Protein AF-A0A0P6XG62-F1 (afdb_monomer_lite)

Organism: NCBI:txid360411

Structure (mmCIF, N/CA/C/O backbone):
data_AF-A0A0P6XG62-F1
#
_entry.id   AF-A0A0P6XG62-F1
#
loop_
_atom_site.group_PDB
_atom_site.id
_atom_site.type_symbol
_atom_site.label_atom_id
_atom_site.label_alt_id
_atom_site.label_comp_id
_atom_site.label_asym_id
_atom_site.label_entity_id
_atom_site.label_seq_id
_atom_site.pdbx_PDB_ins_code
_atom_site.Cartn_x
_atom_site.Cartn_y
_atom_site.Cartn_z
_atom_site.occupancy
_atom_site.B_iso_or_equiv
_atom_site.auth_seq_id
_atom_site.auth_comp_id
_atom_site.auth_asym_id
_atom_site.auth_atom_id
_atom_site.pdbx_PDB_model_num
ATOM 1 N N . MET A 1 1 ? -0.537 -5.823 -19.792 1.00 82.00 1 MET A N 1
ATOM 2 C CA . MET A 1 1 ? -1.505 -5.421 -18.746 1.00 82.00 1 MET A CA 1
ATOM 3 C C . MET A 1 1 ? -1.452 -3.908 -18.583 1.00 82.00 1 MET A C 1
ATOM 5 O O . MET A 1 1 ? -0.362 -3.355 -18.665 1.00 82.00 1 MET A O 1
ATOM 9 N N . ASN A 1 2 ? -2.595 -3.248 -18.393 1.00 87.94 2 ASN A N 1
ATOM 10 C CA . ASN A 1 2 ? -2.684 -1.806 -18.166 1.00 87.94 2 ASN A CA 1
ATOM 11 C C . ASN A 1 2 ? -3.183 -1.533 -16.732 1.00 87.94 2 ASN A C 1
ATOM 13 O O . ASN A 1 2 ? -4.353 -1.784 -16.455 1.00 87.94 2 ASN A O 1
ATOM 17 N N . PRO A 1 3 ? -2.336 -1.008 -15.830 1.00 87.56 3 PRO A N 1
ATOM 18 C CA . PRO A 1 3 ? -2.725 -0.640 -14.470 1.00 87.56 3 PRO A CA 1
ATOM 19 C C . PRO A 1 3 ? -3.963 0.263 -14.365 1.00 87.56 3 PRO A C 1
ATOM 21 O O . PRO A 1 3 ? -4.704 0.137 -13.395 1.00 87.56 3 PRO A O 1
ATOM 24 N N . ASN A 1 4 ? -4.224 1.128 -15.354 1.00 86.12 4 ASN A N 1
ATOM 25 C CA . ASN A 1 4 ? -5.388 2.024 -15.333 1.00 86.12 4 ASN A CA 1
ATOM 26 C C . ASN A 1 4 ? -6.728 1.281 -15.507 1.00 86.12 4 ASN A C 1
ATOM 28 O O . ASN A 1 4 ? -7.775 1.846 -15.214 1.00 86.12 4 ASN A O 1
ATOM 32 N N . GLU A 1 5 ? -6.720 0.043 -16.014 1.00 87.06 5 GLU A N 1
ATOM 33 C CA . GLU A 1 5 ? -7.935 -0.774 -16.191 1.00 87.06 5 GLU A CA 1
ATOM 34 C C . GLU A 1 5 ? -8.343 -1.510 -14.906 1.00 87.06 5 GLU A C 1
ATOM 36 O O . GLU A 1 5 ? -9.413 -2.115 -14.842 1.00 87.06 5 GLU A O 1
ATOM 41 N N . LEU A 1 6 ? -7.494 -1.479 -13.877 1.00 86.38 6 LEU A N 1
ATOM 42 C CA . LEU A 1 6 ? -7.748 -2.133 -12.600 1.00 86.38 6 LEU A CA 1
ATOM 43 C C . LEU A 1 6 ? -8.549 -1.214 -11.662 1.00 86.38 6 LEU A C 1
ATOM 45 O O . LEU A 1 6 ? -8.433 0.011 -11.738 1.00 86.38 6 LEU A O 1
ATOM 49 N N . PRO A 1 7 ? -9.355 -1.779 -10.742 1.00 85.75 7 PRO A N 1
ATOM 50 C CA . PRO A 1 7 ? -10.157 -0.978 -9.826 1.00 85.75 7 PRO A CA 1
ATOM 51 C C . PRO A 1 7 ? -9.267 -0.141 -8.906 1.00 85.75 7 PRO A C 1
ATOM 53 O O . PRO A 1 7 ? -8.305 -0.654 -8.338 1.00 85.75 7 PRO A O 1
ATOM 56 N N . LYS A 1 8 ? -9.623 1.130 -8.702 1.00 85.88 8 LYS A N 1
ATOM 57 C CA . LYS A 1 8 ? -8.999 1.974 -7.6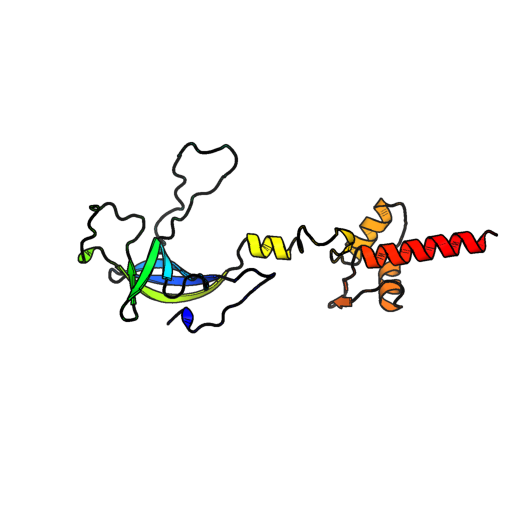76 1.00 85.88 8 LYS A CA 1
ATOM 58 C C . LYS A 1 8 ? -9.517 1.521 -6.307 1.00 85.88 8 LYS A C 1
ATOM 60 O O . LYS A 1 8 ? -10.723 1.545 -6.070 1.00 85.88 8 LYS A O 1
ATOM 65 N N . LEU A 1 9 ? -8.620 1.064 -5.434 1.00 84.00 9 LEU A N 1
ATOM 66 C CA . LEU A 1 9 ? -8.963 0.664 -4.069 1.00 84.00 9 LEU A CA 1
ATOM 67 C C . LEU A 1 9 ? -8.537 1.733 -3.071 1.00 84.00 9 LEU A C 1
ATOM 69 O O . LEU A 1 9 ? -7.475 2.339 -3.209 1.00 84.00 9 LEU A O 1
ATOM 73 N N . GLU A 1 10 ? -9.341 1.909 -2.030 1.00 82.25 10 G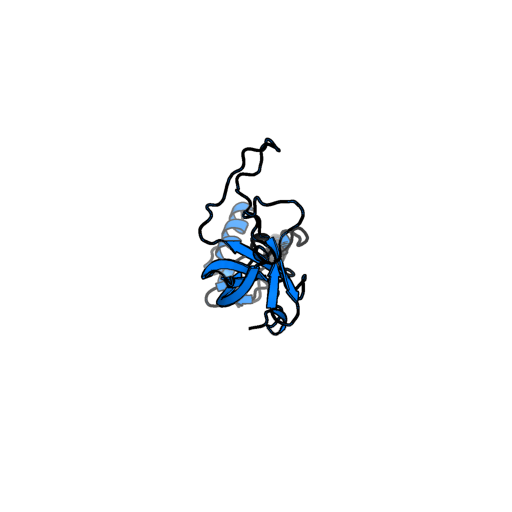LU A N 1
ATOM 74 C CA . GLU A 1 10 ? -9.066 2.837 -0.940 1.00 82.25 10 GLU A CA 1
ATOM 75 C C . GLU A 1 10 ? -9.185 2.134 0.409 1.00 82.25 10 GLU A C 1
ATOM 77 O O . GLU A 1 10 ? -10.053 1.284 0.618 1.00 82.25 10 GLU A O 1
ATOM 82 N N . LEU A 1 11 ? -8.321 2.519 1.346 1.00 74.56 11 LEU A N 1
ATOM 83 C CA . LEU A 1 11 ? -8.377 2.093 2.738 1.00 74.56 11 LEU A CA 1
ATOM 84 C C . LEU A 1 11 ? -8.192 3.314 3.640 1.00 74.56 11 LEU A C 1
ATOM 86 O O . LEU A 1 11 ? -7.206 4.036 3.514 1.00 74.56 11 LEU A O 1
ATOM 90 N N . ALA A 1 12 ? -9.144 3.554 4.548 1.00 73.00 12 ALA A N 1
ATOM 91 C CA . ALA A 1 12 ? -9.120 4.693 5.478 1.00 73.00 12 ALA A CA 1
ATOM 92 C C . ALA A 1 12 ? -8.892 6.063 4.786 1.00 73.00 12 ALA A C 1
ATOM 94 O O . ALA A 1 12 ? -8.165 6.924 5.289 1.00 73.00 12 ALA A O 1
ATOM 95 N N . GLY A 1 13 ? -9.493 6.257 3.604 1.00 74.12 13 GLY A N 1
ATOM 96 C CA . GLY A 1 13 ? -9.356 7.479 2.801 1.00 74.12 13 GLY A CA 1
ATOM 97 C C . GLY A 1 13 ? -7.971 7.672 2.172 1.00 74.12 13 GLY A C 1
ATOM 98 O O . GLY A 1 13 ? -7.607 8.794 1.825 1.00 74.12 13 GLY A O 1
ATOM 99 N N . ALA A 1 14 ? -7.161 6.616 2.085 1.00 74.06 14 ALA A N 1
ATOM 100 C CA . ALA A 1 14 ? -5.915 6.596 1.333 1.00 74.06 14 ALA A CA 1
ATOM 101 C C . ALA A 1 14 ? -6.040 5.628 0.151 1.00 74.06 14 ALA A C 1
ATOM 103 O O . ALA A 1 14 ? -6.460 4.482 0.320 1.00 74.06 14 ALA A O 1
ATOM 104 N N . VAL A 1 15 ? -5.652 6.092 -1.036 1.00 80.38 15 VAL A N 1
ATOM 105 C CA . VAL A 1 15 ? -5.628 5.275 -2.253 1.00 80.38 15 VAL A CA 1
ATOM 106 C C . VAL A 1 15 ? -4.510 4.241 -2.136 1.00 80.38 15 VAL A C 1
ATOM 108 O O . VAL A 1 15 ? -3.357 4.583 -1.859 1.00 80.38 15 VAL A O 1
ATOM 111 N N . LEU A 1 16 ? -4.854 2.968 -2.324 1.00 84.06 16 LEU A N 1
ATOM 112 C CA . LEU A 1 16 ? -3.891 1.875 -2.325 1.00 84.06 16 LEU A CA 1
ATOM 113 C C . LEU A 1 16 ? -3.068 1.906 -3.612 1.00 84.06 16 LEU A C 1
ATOM 115 O O . LEU A 1 16 ? -3.575 2.192 -4.698 1.00 84.06 16 LEU A O 1
ATOM 119 N N . ARG A 1 17 ? -1.783 1.578 -3.486 1.00 89.06 17 ARG A N 1
ATOM 120 C CA . ARG A 1 17 ? -0.862 1.476 -4.621 1.00 89.06 17 ARG A CA 1
ATOM 121 C C . ARG A 1 17 ? -0.732 0.026 -5.042 1.00 89.06 17 ARG A C 1
ATOM 123 O O . ARG A 1 17 ? -0.880 -0.869 -4.213 1.00 89.06 17 ARG A O 1
ATOM 130 N N . ARG A 1 18 ? -0.428 -0.217 -6.313 1.00 91.38 18 ARG A N 1
ATOM 131 C CA . ARG A 1 18 ? -0.234 -1.577 -6.836 1.00 91.38 18 ARG A CA 1
ATOM 132 C C . ARG A 1 18 ? 1.210 -1.797 -7.244 1.00 91.38 18 ARG A C 1
ATOM 134 O O . ARG A 1 18 ? 1.827 -0.878 -7.778 1.00 91.38 18 ARG A O 1
ATOM 141 N N . ARG A 1 19 ? 1.744 -2.986 -6.979 1.00 93.50 19 ARG A N 1
ATOM 142 C CA . ARG A 1 19 ? 3.142 -3.326 -7.250 1.00 93.50 19 ARG A CA 1
ATOM 143 C C . ARG A 1 19 ? 3.252 -4.404 -8.313 1.00 93.50 19 ARG A C 1
ATOM 145 O O . ARG A 1 19 ? 2.457 -5.337 -8.340 1.00 93.50 19 ARG A O 1
ATOM 152 N N . TYR A 1 20 ? 4.271 -4.288 -9.148 1.00 95.50 20 TYR A N 1
ATOM 153 C CA . TYR A 1 20 ? 4.512 -5.184 -10.270 1.00 95.50 20 TYR A CA 1
ATOM 154 C C . TYR A 1 20 ? 5.985 -5.557 -10.350 1.00 95.50 20 TYR A C 1
ATOM 156 O O . TYR A 1 20 ? 6.852 -4.740 -10.025 1.00 95.50 20 TYR A O 1
ATOM 164 N N . ILE A 1 21 ? 6.259 -6.755 -10.860 1.00 95.94 21 ILE A N 1
ATOM 16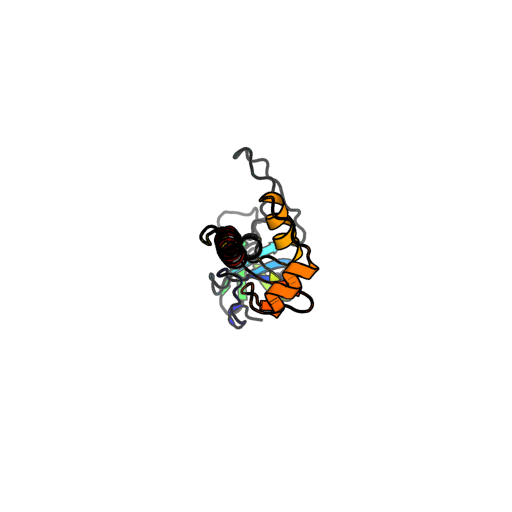5 C CA . ILE A 1 21 ? 7.564 -7.070 -11.439 1.00 95.94 21 ILE A CA 1
ATOM 166 C C . ILE A 1 21 ? 7.545 -6.565 -12.876 1.00 95.94 21 ILE A C 1
ATOM 168 O O . ILE A 1 21 ? 6.635 -6.881 -13.646 1.00 95.94 21 ILE A O 1
ATOM 172 N N . VAL A 1 22 ? 8.558 -5.791 -13.243 1.00 96.50 22 VAL A N 1
ATOM 173 C CA . VAL A 1 22 ? 8.748 -5.296 -14.606 1.00 96.50 22 VAL A CA 1
ATOM 174 C C . VAL A 1 22 ? 10.059 -5.797 -15.186 1.00 96.50 22 VAL A C 1
ATOM 176 O O . VAL A 1 22 ? 11.010 -6.069 -14.455 1.00 96.50 22 VAL A O 1
ATOM 179 N N . ARG A 1 23 ? 10.113 -5.892 -16.511 1.00 97.00 23 ARG A N 1
ATOM 180 C CA . ARG A 1 23 ? 11.327 -6.173 -17.275 1.00 97.00 23 ARG A CA 1
ATOM 181 C C . ARG A 1 23 ? 11.481 -5.123 -18.363 1.00 97.00 23 ARG A C 1
ATOM 183 O O . ARG A 1 23 ? 10.510 -4.805 -19.048 1.00 97.00 23 ARG A O 1
ATOM 190 N N . ASP A 1 24 ? 12.679 -4.575 -18.515 1.00 96.06 24 ASP A N 1
ATOM 191 C CA . ASP A 1 24 ? 12.973 -3.658 -19.611 1.00 96.06 24 ASP A CA 1
ATOM 192 C C . ASP A 1 24 ? 13.318 -4.391 -20.922 1.00 96.06 24 ASP A C 1
ATOM 194 O O . ASP A 1 24 ? 13.520 -5.606 -20.963 1.00 96.06 24 ASP A O 1
ATOM 198 N N . ASN A 1 25 ? 13.408 -3.647 -22.024 1.00 94.75 25 ASN A N 1
ATOM 199 C CA . ASN A 1 25 ? 13.771 -4.179 -23.341 1.00 94.75 25 ASN A CA 1
ATOM 200 C C . ASN A 1 25 ? 15.210 -4.715 -23.448 1.00 94.75 25 ASN A C 1
ATOM 202 O O . ASN A 1 25 ? 15.543 -5.312 -24.469 1.00 94.75 25 ASN A O 1
ATOM 206 N N . LYS A 1 26 ? 16.056 -4.513 -22.433 1.00 93.69 26 LYS A N 1
ATOM 207 C CA . LYS A 1 26 ? 17.400 -5.100 -22.338 1.00 93.69 26 LYS A CA 1
ATOM 208 C C . LYS A 1 26 ? 17.436 -6.318 -21.404 1.00 93.69 26 LYS A C 1
ATOM 210 O O . LYS A 1 26 ? 18.501 -6.887 -21.190 1.00 93.69 26 LYS A O 1
ATOM 215 N N . GLY A 1 27 ? 16.284 -6.748 -20.885 1.00 94.62 27 GLY A N 1
ATOM 216 C CA . GLY A 1 27 ? 16.149 -7.923 -20.028 1.00 94.62 27 GLY A CA 1
ATOM 217 C C . GLY A 1 27 ? 16.421 -7.664 -18.546 1.00 94.62 27 GLY A C 1
ATOM 218 O O . GLY A 1 27 ? 16.409 -8.617 -17.768 1.00 94.62 27 GLY A O 1
ATOM 219 N N . ARG A 1 28 ? 16.636 -6.410 -18.127 1.00 94.19 28 ARG A N 1
ATOM 220 C CA . ARG A 1 28 ? 16.823 -6.063 -16.712 1.00 94.19 28 ARG A CA 1
ATOM 221 C C . ARG A 1 28 ? 15.477 -6.059 -16.000 1.00 94.19 28 ARG A C 1
ATOM 223 O O . ARG A 1 28 ? 14.499 -5.521 -16.519 1.00 94.19 28 ARG A O 1
ATOM 230 N N . TYR A 1 29 ? 15.437 -6.636 -14.804 1.00 95.69 29 TYR A N 1
ATOM 231 C CA . TYR A 1 29 ? 14.232 -6.673 -13.983 1.00 95.69 29 TYR A CA 1
ATOM 232 C C . TYR A 1 29 ? 14.199 -5.537 -12.958 1.00 95.69 29 TYR A C 1
ATOM 234 O O . TYR A 1 29 ? 15.231 -5.089 -12.455 1.00 95.69 29 TYR A O 1
ATOM 242 N N . GLY A 1 30 ? 12.990 -5.106 -12.619 1.00 93.94 30 GLY A N 1
ATOM 243 C CA . GLY A 1 30 ? 12.731 -4.073 -11.628 1.00 93.94 30 GLY A CA 1
ATOM 244 C C . GLY A 1 30 ? 11.408 -4.280 -10.906 1.00 93.94 30 GLY A C 1
ATOM 245 O O . GLY A 1 30 ? 10.605 -5.145 -11.266 1.00 93.94 30 GLY A O 1
ATOM 246 N N . ILE A 1 31 ? 11.179 -3.450 -9.896 1.00 93.62 31 ILE A N 1
ATOM 247 C CA . ILE A 1 31 ? 9.886 -3.317 -9.234 1.00 93.62 31 ILE A CA 1
ATOM 248 C C . ILE A 1 31 ? 9.280 -1.994 -9.661 1.00 93.62 31 ILE A C 1
ATOM 250 O O . ILE A 1 31 ? 9.928 -0.952 -9.579 1.00 93.62 31 ILE A O 1
ATOM 254 N N . ALA A 1 32 ? 8.028 -2.044 -10.104 1.00 94.19 32 ALA A N 1
ATOM 255 C CA . ALA A 1 32 ? 7.247 -0.861 -10.418 1.00 94.19 32 ALA A CA 1
ATOM 256 C C . ALA A 1 32 ? 6.072 -0.720 -9.453 1.00 94.19 32 ALA A C 1
ATOM 258 O O . ALA A 1 32 ? 5.429 -1.699 -9.075 1.00 94.19 32 ALA A O 1
ATOM 259 N N . THR A 1 33 ? 5.768 0.518 -9.102 1.00 93.19 33 THR A N 1
ATOM 260 C CA . THR A 1 33 ? 4.609 0.918 -8.320 1.00 93.19 33 THR A CA 1
ATOM 261 C C . THR A 1 33 ? 3.715 1.790 -9.192 1.00 93.19 33 THR A C 1
ATOM 263 O O . THR A 1 33 ? 4.171 2.743 -9.824 1.00 93.19 33 THR A O 1
ATOM 266 N N . TYR A 1 34 ? 2.428 1.471 -9.216 1.00 92.50 34 TYR A N 1
ATOM 267 C CA . TYR A 1 34 ? 1.398 2.307 -9.815 1.00 92.50 34 TYR A CA 1
ATOM 268 C C . TYR A 1 34 ? 0.659 3.083 -8.728 1.00 92.50 34 TYR A C 1
ATOM 270 O O . TYR A 1 34 ? 0.169 2.496 -7.755 1.00 92.50 34 TYR A O 1
ATOM 278 N N . ASP A 1 35 ? 0.574 4.397 -8.919 1.00 86.75 35 ASP A N 1
ATOM 279 C CA . ASP A 1 35 ? -0.230 5.302 -8.107 1.00 86.75 35 ASP A CA 1
ATOM 280 C C . ASP A 1 35 ? -1.463 5.729 -8.926 1.00 86.75 35 ASP A C 1
ATOM 282 O O . ASP A 1 35 ? -1.300 6.424 -9.930 1.00 86.75 35 ASP A O 1
ATOM 286 N N . PRO A 1 36 ? -2.694 5.360 -8.522 1.00 85.69 36 PRO A N 1
ATOM 287 C CA . PRO A 1 36 ? -3.903 5.696 -9.279 1.00 85.69 36 PRO A CA 1
ATOM 288 C C . PRO A 1 36 ? -4.208 7.198 -9.413 1.00 85.69 36 PRO A C 1
ATOM 290 O O . PRO A 1 36 ? -5.134 7.561 -10.145 1.00 85.69 36 PRO A O 1
ATOM 293 N N . SER A 1 37 ? -3.473 8.066 -8.703 1.00 83.19 37 SER A N 1
ATOM 294 C CA . SER A 1 37 ? -3.515 9.527 -8.874 1.00 83.19 37 SER A CA 1
ATOM 295 C C . SER A 1 37 ? -2.623 10.040 -10.015 1.00 83.19 37 SER A C 1
ATOM 297 O O . SER A 1 37 ? -2.738 11.200 -10.417 1.00 83.19 37 SER A O 1
ATOM 299 N N . LYS A 1 38 ? -1.727 9.195 -10.540 1.00 86.38 38 LYS A N 1
ATOM 300 C CA . LYS A 1 38 ? -0.812 9.475 -11.653 1.00 86.38 38 LYS A CA 1
ATOM 301 C C . LYS A 1 38 ? -1.073 8.473 -12.772 1.00 86.38 38 LYS A C 1
ATOM 303 O O . LYS A 1 38 ? -0.319 7.524 -12.978 1.00 86.38 38 LYS A O 1
ATOM 308 N N . GLU A 1 39 ? -2.184 8.686 -13.468 1.00 89.38 39 GLU A N 1
ATOM 309 C CA . GLU A 1 39 ? -2.565 7.857 -14.610 1.00 89.38 39 GLU A CA 1
ATOM 310 C C . GLU A 1 39 ? -1.443 7.817 -15.649 1.00 89.38 39 GLU A C 1
ATOM 312 O O . GLU A 1 39 ? -0.719 8.794 -15.840 1.00 89.38 39 GLU A O 1
ATOM 317 N N . ASP A 1 40 ? -1.276 6.654 -16.281 1.00 92.94 40 ASP A N 1
ATOM 318 C CA . ASP A 1 40 ? -0.240 6.425 -17.295 1.00 92.94 40 ASP A CA 1
ATOM 319 C C . ASP A 1 40 ? 1.211 6.604 -16.818 1.00 92.94 40 ASP A C 1
ATOM 321 O O . ASP A 1 40 ? 2.124 6.675 -17.640 1.00 92.94 40 ASP A O 1
ATOM 325 N N . VAL A 1 41 ? 1.467 6.564 -15.507 1.00 93.06 41 VAL A N 1
ATOM 326 C CA . VAL A 1 41 ? 2.829 6.576 -14.956 1.00 93.06 41 VAL A CA 1
ATOM 327 C C . VAL A 1 41 ? 3.092 5.330 -14.113 1.00 93.06 41 VAL A C 1
ATOM 329 O O . VAL A 1 41 ? 2.306 4.969 -13.239 1.00 93.06 41 VAL A O 1
ATOM 332 N N . LEU A 1 42 ? 4.231 4.683 -14.357 1.00 93.69 42 LEU A N 1
ATOM 333 C CA . LEU A 1 42 ? 4.819 3.693 -13.457 1.00 93.69 42 LEU A CA 1
ATOM 334 C C . LEU A 1 42 ? 6.054 4.279 -12.787 1.00 93.69 42 LEU A C 1
ATOM 336 O O . LEU A 1 42 ? 6.944 4.790 -13.453 1.00 93.69 42 LEU A O 1
ATOM 340 N N . PHE A 1 43 ? 6.127 4.166 -11.470 1.00 92.56 43 PHE A N 1
ATOM 341 C CA . PHE A 1 43 ? 7.295 4.543 -10.685 1.00 92.56 43 PHE A CA 1
ATOM 342 C C . PHE A 1 43 ? 8.127 3.288 -10.455 1.00 92.56 43 PHE A C 1
ATOM 344 O O . PHE A 1 43 ? 7.650 2.374 -9.792 1.00 92.56 43 PHE A O 1
ATOM 351 N N . ALA A 1 44 ? 9.315 3.189 -11.051 1.00 92.81 44 ALA A N 1
ATOM 352 C CA . ALA A 1 44 ? 10.077 1.943 -11.056 1.00 92.81 44 ALA A CA 1
ATOM 353 C C . ALA A 1 44 ? 11.546 2.124 -10.668 1.00 92.81 44 ALA A C 1
ATOM 355 O O . ALA A 1 44 ? 12.168 3.135 -11.007 1.00 92.81 44 ALA A O 1
ATOM 356 N N . HIS A 1 45 ? 12.104 1.094 -10.032 1.00 90.31 45 HIS A N 1
ATOM 357 C CA . HIS A 1 45 ? 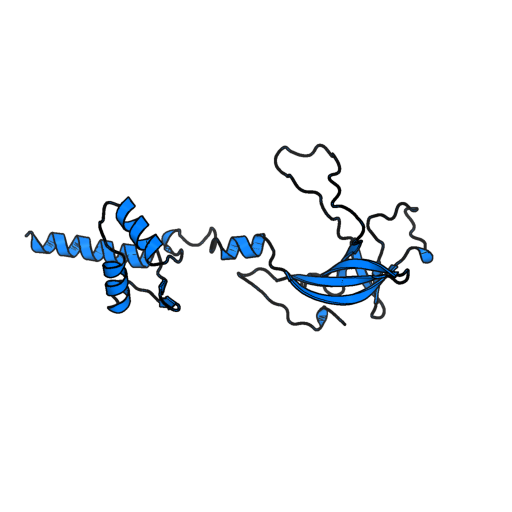13.533 0.944 -9.761 1.00 90.31 45 HIS A CA 1
ATOM 358 C C . HIS A 1 45 ? 14.024 -0.462 -10.153 1.00 90.31 45 HIS A C 1
ATOM 360 O O . HIS A 1 45 ? 13.236 -1.416 -10.141 1.00 90.31 45 HIS A O 1
ATOM 366 N N . PRO A 1 46 ? 15.313 -0.622 -10.494 1.00 91.25 46 PRO A N 1
ATOM 367 C CA . PRO A 1 46 ? 15.898 -1.930 -10.756 1.00 91.25 46 PRO A CA 1
ATOM 368 C C . PRO A 1 46 ? 15.966 -2.815 -9.504 1.00 91.25 46 PRO A C 1
ATOM 370 O O . PRO A 1 46 ? 16.186 -2.321 -8.400 1.00 91.25 46 PRO A O 1
ATOM 373 N N . LEU A 1 47 ? 15.817 -4.131 -9.677 1.00 88.50 47 LEU A N 1
ATOM 374 C CA . LEU A 1 47 ? 15.865 -5.110 -8.579 1.00 88.50 47 LEU A CA 1
ATOM 375 C C . LEU A 1 47 ? 17.277 -5.355 -8.034 1.00 88.50 47 LEU A C 1
ATOM 377 O O . LEU A 1 47 ? 17.436 -5.780 -6.894 1.00 88.50 47 LEU A O 1
ATOM 381 N N . ASP A 1 48 ? 18.289 -5.140 -8.867 1.00 81.75 48 ASP A N 1
ATOM 382 C CA . ASP A 1 48 ? 19.697 -5.427 -8.588 1.00 81.75 48 ASP A CA 1
ATOM 383 C C . ASP A 1 48 ? 20.407 -4.299 -7.830 1.00 81.75 48 ASP A C 1
ATOM 385 O O . ASP A 1 48 ? 21.603 -4.397 -7.551 1.00 81.75 48 ASP A O 1
ATOM 389 N N . VAL A 1 49 ? 19.682 -3.239 -7.465 1.00 69.38 49 VAL A N 1
ATOM 390 C CA . VAL A 1 49 ? 20.251 -2.113 -6.736 1.00 69.38 49 VAL A CA 1
ATOM 391 C C . VAL A 1 49 ? 19.917 -2.217 -5.245 1.00 69.38 49 VAL A C 1
ATOM 393 O O . VAL A 1 49 ? 18.741 -2.248 -4.875 1.00 69.38 49 VAL A O 1
ATOM 396 N N . PRO A 1 50 ? 20.931 -2.195 -4.356 1.00 58.94 50 PRO A N 1
ATOM 397 C CA . PRO A 1 50 ? 20.693 -2.063 -2.927 1.00 58.94 50 PRO A CA 1
ATOM 398 C C . PRO A 1 50 ? 20.048 -0.710 -2.604 1.00 58.94 50 PRO A C 1
ATOM 400 O O . PRO A 1 50 ? 20.317 0.300 -3.246 1.00 58.94 50 PRO A O 1
ATOM 403 N N . ALA A 1 51 ? 19.244 -0.643 -1.549 1.00 53.44 51 ALA A N 1
ATOM 404 C CA . ALA A 1 51 ? 18.747 0.637 -1.061 1.00 53.44 51 ALA A CA 1
ATOM 405 C C . ALA A 1 51 ? 19.938 1.505 -0.581 1.00 53.44 51 ALA A C 1
ATOM 407 O O . ALA A 1 51 ? 20.491 1.269 0.493 1.00 53.44 51 ALA A O 1
ATOM 408 N N . ILE A 1 52 ? 20.367 2.494 -1.375 1.00 44.50 52 ILE A N 1
ATOM 409 C CA . ILE A 1 52 ? 21.568 3.300 -1.092 1.00 44.50 52 ILE A CA 1
ATOM 410 C C . ILE A 1 52 ? 21.251 4.380 -0.048 1.00 44.50 52 ILE A C 1
ATOM 412 O O . ILE A 1 52 ? 20.472 5.294 -0.323 1.00 44.50 52 ILE A O 1
ATOM 416 N N . ILE A 1 53 ? 21.895 4.321 1.124 1.00 41.41 53 ILE A N 1
ATOM 417 C CA . ILE A 1 53 ? 21.997 5.477 2.024 1.00 41.41 53 ILE A CA 1
ATOM 418 C C . ILE A 1 53 ? 23.060 6.372 1.391 1.00 41.41 53 ILE A C 1
ATOM 420 O O . ILE A 1 53 ? 24.249 6.081 1.485 1.00 41.41 53 ILE A O 1
ATOM 424 N N . ARG A 1 54 ? 22.661 7.419 0.662 1.00 37.22 54 ARG A N 1
ATOM 425 C CA . ARG A 1 54 ? 23.619 8.482 0.346 1.00 37.22 54 ARG A CA 1
ATOM 426 C C . ARG A 1 54 ? 23.750 9.330 1.601 1.00 37.22 54 ARG A C 1
ATOM 428 O O . ARG A 1 54 ? 22.771 9.956 1.998 1.00 37.22 54 ARG A O 1
ATOM 435 N N . ASP A 1 55 ? 24.944 9.343 2.186 1.00 35.34 55 ASP A N 1
ATOM 436 C CA . ASP A 1 55 ? 25.358 10.281 3.230 1.00 35.34 55 ASP A CA 1
ATOM 437 C C . ASP A 1 55 ? 25.273 11.720 2.695 1.00 35.34 55 ASP A C 1
ATOM 439 O O . ASP A 1 55 ? 26.257 12.325 2.273 1.00 35.34 55 ASP A O 1
ATOM 443 N N . VAL A 1 56 ? 24.064 12.275 2.653 1.00 37.69 56 VAL A N 1
ATOM 444 C CA . VAL A 1 56 ? 23.834 13.706 2.492 1.00 37.69 56 VAL A CA 1
ATOM 445 C C . VAL A 1 56 ? 23.288 14.184 3.821 1.00 37.69 56 VAL A C 1
ATOM 447 O O . VAL A 1 56 ? 22.196 13.807 4.235 1.00 37.69 56 VAL A O 1
ATOM 450 N N . ILE A 1 57 ? 24.103 14.988 4.495 1.00 39.09 57 ILE A N 1
ATOM 451 C CA . ILE A 1 57 ? 23.821 15.672 5.753 1.00 39.09 57 ILE A CA 1
ATOM 452 C C . ILE A 1 57 ? 22.521 16.473 5.596 1.00 39.09 57 ILE A C 1
ATOM 454 O O . ILE A 1 57 ? 22.546 17.612 5.137 1.00 39.09 57 ILE A O 1
ATOM 458 N N . ILE A 1 58 ? 21.375 15.885 5.944 1.00 40.62 58 ILE A N 1
ATOM 459 C CA . ILE A 1 58 ? 20.108 16.601 6.100 1.00 40.62 58 ILE A CA 1
ATOM 460 C C . ILE A 1 58 ? 19.365 15.993 7.292 1.00 40.62 58 ILE A C 1
ATOM 462 O O . ILE A 1 58 ? 18.742 14.949 7.168 1.00 40.62 58 ILE A O 1
ATOM 466 N N . ALA A 1 59 ? 19.430 16.710 8.417 1.00 37.72 59 ALA A N 1
ATOM 467 C CA . ALA A 1 59 ? 18.563 16.636 9.598 1.00 37.72 59 ALA A CA 1
ATOM 468 C C . ALA A 1 59 ? 18.452 15.281 10.339 1.00 37.72 59 ALA A C 1
ATOM 470 O O . ALA A 1 59 ? 18.071 14.250 9.801 1.00 37.72 59 ALA A O 1
ATOM 471 N N . GLU A 1 60 ? 18.698 15.334 11.647 1.00 36.25 60 GLU A N 1
ATOM 472 C CA . GLU A 1 60 ? 18.857 14.233 12.613 1.00 36.25 60 GLU A CA 1
ATOM 473 C C . GLU A 1 60 ? 17.660 13.271 12.825 1.00 36.25 60 GLU A C 1
ATOM 475 O O . GLU A 1 60 ? 17.589 12.653 13.877 1.00 36.25 60 GLU A O 1
ATOM 480 N N . ASN A 1 61 ? 16.708 13.081 11.901 1.00 36.56 61 ASN A N 1
ATOM 481 C CA . ASN A 1 61 ? 15.528 12.233 12.172 1.00 36.56 61 ASN A CA 1
ATOM 482 C C . ASN A 1 61 ? 14.984 11.394 10.998 1.00 36.56 61 ASN A C 1
ATOM 484 O O . ASN A 1 61 ? 13.806 11.035 11.004 1.00 36.56 61 ASN A O 1
ATOM 488 N N . MET A 1 62 ? 15.795 11.016 10.006 1.00 36.09 62 MET A N 1
ATOM 489 C CA . MET A 1 62 ? 15.358 10.043 8.990 1.00 36.09 62 MET A CA 1
ATOM 490 C C . MET A 1 62 ? 16.414 8.968 8.719 1.00 36.09 62 MET A C 1
ATOM 492 O O . MET A 1 62 ? 17.366 9.179 7.976 1.00 36.09 62 MET A O 1
ATOM 496 N N . TYR A 1 63 ? 16.212 7.782 9.297 1.00 30.62 63 TYR A N 1
ATOM 497 C CA . TYR A 1 63 ? 16.924 6.565 8.913 1.00 30.62 63 TYR A CA 1
ATOM 498 C C . TYR A 1 63 ? 16.143 5.866 7.790 1.00 30.62 63 TYR A C 1
ATOM 500 O O . TYR A 1 63 ? 15.122 5.233 8.048 1.00 30.62 63 TYR A O 1
ATOM 508 N N . GLY A 1 64 ? 16.606 5.985 6.543 1.00 36.81 64 GLY A N 1
ATOM 509 C CA . GLY A 1 64 ? 16.066 5.220 5.416 1.00 36.81 64 GLY A CA 1
ATOM 510 C C . GLY A 1 64 ? 16.605 5.669 4.057 1.00 36.81 64 GLY A C 1
ATOM 511 O O . GLY A 1 64 ? 16.465 6.827 3.677 1.00 36.81 64 GLY A O 1
ATOM 512 N N . SER A 1 65 ? 17.199 4.742 3.307 1.00 39.44 65 SER A N 1
ATOM 513 C CA . SER A 1 65 ? 17.566 4.923 1.899 1.00 39.44 65 SER A CA 1
ATOM 514 C C . SER A 1 65 ? 16.321 5.109 1.025 1.00 39.44 65 SER A C 1
ATOM 516 O O . SER A 1 65 ? 15.459 4.229 0.990 1.00 39.44 65 SER A O 1
ATOM 518 N N . LEU A 1 66 ? 16.235 6.198 0.258 1.00 49.31 66 LEU A N 1
ATOM 519 C CA . LEU A 1 66 ? 15.234 6.336 -0.804 1.00 49.31 66 LEU A CA 1
ATOM 520 C C . LEU A 1 66 ? 15.621 5.422 -1.977 1.00 49.31 66 LEU A C 1
ATOM 522 O O . LEU A 1 66 ? 16.550 5.725 -2.722 1.00 49.31 66 LEU A O 1
ATOM 526 N N . LEU A 1 67 ? 14.890 4.319 -2.171 1.00 54.50 67 LEU A N 1
ATOM 527 C CA . LEU A 1 67 ? 14.754 3.721 -3.501 1.00 54.50 67 LEU A CA 1
ATOM 528 C C . LEU A 1 67 ? 14.124 4.806 -4.380 1.00 54.50 67 LEU A C 1
ATOM 530 O O . LEU A 1 67 ? 12.943 5.122 -4.231 1.00 54.50 67 LEU A O 1
ATOM 534 N N . THR A 1 68 ? 14.928 5.469 -5.209 1.00 66.25 68 THR A N 1
ATOM 535 C CA . THR A 1 68 ? 14.429 6.540 -6.070 1.00 66.25 68 THR A CA 1
ATOM 536 C C . THR A 1 68 ? 13.710 5.913 -7.247 1.00 66.25 68 THR A C 1
ATOM 538 O O . THR A 1 68 ? 14.313 5.650 -8.287 1.00 66.25 68 THR A O 1
ATOM 541 N N . ASP A 1 69 ? 12.420 5.650 -7.061 1.00 81.88 69 ASP A N 1
ATOM 542 C CA . ASP A 1 69 ? 11.547 5.267 -8.157 1.00 81.88 69 ASP A CA 1
ATOM 543 C C . ASP A 1 69 ? 11.599 6.348 -9.244 1.00 81.88 69 ASP A C 1
ATOM 545 O O . ASP A 1 69 ? 11.264 7.515 -9.020 1.00 81.88 69 ASP A O 1
ATOM 549 N N . THR A 1 70 ? 12.006 5.953 -10.442 1.00 88.25 70 THR A N 1
ATOM 550 C CA . THR A 1 70 ? 11.976 6.812 -11.627 1.00 88.25 70 THR A CA 1
ATOM 551 C C . THR A 1 70 ? 10.628 6.719 -12.331 1.00 88.25 70 THR A C 1
ATOM 553 O O . THR A 1 70 ? 10.068 5.624 -12.417 1.00 88.25 70 THR A O 1
ATOM 556 N N . PRO A 1 71 ? 10.088 7.832 -12.860 1.00 91.62 71 PRO A N 1
ATOM 557 C CA . PRO A 1 71 ? 8.842 7.803 -13.607 1.00 91.62 71 PRO A CA 1
ATOM 558 C C . PRO A 1 71 ? 9.053 7.230 -15.015 1.00 91.62 71 PRO A C 1
ATOM 560 O O . PRO A 1 71 ? 9.889 7.696 -15.788 1.00 91.62 71 PRO A O 1
ATOM 563 N N . PHE A 1 72 ? 8.222 6.260 -15.370 1.00 95.19 72 PHE A N 1
ATOM 564 C CA . PHE A 1 72 ? 8.059 5.719 -16.708 1.00 95.19 72 PHE A CA 1
ATOM 565 C C . PHE A 1 72 ? 6.669 6.092 -17.206 1.00 95.19 72 PHE A C 1
ATOM 567 O O . PHE A 1 72 ? 5.664 5.636 -16.665 1.00 95.19 72 PHE A O 1
ATOM 574 N N . ASN A 1 73 ? 6.609 6.923 -18.241 1.00 94.81 73 ASN A N 1
ATOM 575 C CA . ASN A 1 73 ? 5.357 7.430 -18.790 1.00 94.81 73 ASN A CA 1
ATOM 576 C C . ASN A 1 73 ? 4.866 6.512 -19.902 1.00 94.81 73 ASN A C 1
ATOM 578 O O . ASN A 1 73 ? 5.654 6.042 -20.729 1.00 94.81 73 ASN A O 1
ATOM 582 N N . ARG A 1 74 ? 3.563 6.270 -19.958 1.00 94.38 74 ARG A N 1
ATOM 583 C CA . ARG A 1 74 ? 2.976 5.473 -21.022 1.00 94.38 74 ARG A CA 1
ATOM 584 C C . ARG A 1 74 ? 2.903 6.285 -22.309 1.00 94.38 74 ARG A C 1
ATOM 586 O O . ARG A 1 74 ? 2.345 7.375 -22.347 1.00 94.38 74 ARG A O 1
ATOM 593 N N . LYS A 1 75 ? 3.451 5.729 -23.382 1.00 91.19 75 LYS A N 1
ATOM 594 C CA . LYS A 1 75 ? 3.396 6.274 -24.735 1.00 91.19 75 LYS A CA 1
ATOM 595 C C . LYS A 1 75 ? 3.221 5.117 -25.708 1.00 91.19 75 LYS A C 1
ATOM 597 O O . LYS A 1 75 ? 3.930 4.117 -25.605 1.00 91.19 75 LYS A O 1
ATOM 602 N N . ASP A 1 76 ? 2.243 5.226 -26.603 1.00 90.88 76 ASP A N 1
ATOM 603 C CA . ASP A 1 76 ? 1.931 4.195 -27.604 1.00 90.88 76 ASP A CA 1
ATOM 604 C C . ASP A 1 76 ? 1.706 2.804 -26.971 1.00 90.88 76 ASP A C 1
ATOM 606 O O . ASP A 1 76 ? 2.178 1.772 -27.445 1.00 90.88 76 ASP A O 1
ATOM 610 N N . GLY A 1 77 ? 1.029 2.787 -25.818 1.00 88.12 77 GLY A N 1
ATOM 611 C CA . GLY A 1 77 ? 0.712 1.569 -25.070 1.00 88.12 77 GLY A CA 1
ATOM 612 C C . GLY A 1 77 ? 1.852 0.993 -24.221 1.00 88.12 77 GLY A C 1
ATOM 613 O O . GLY A 1 77 ? 1.590 0.066 -23.455 1.00 88.12 77 GLY A O 1
ATOM 614 N N . ARG A 1 78 ? 3.073 1.544 -24.282 1.00 92.00 78 ARG A N 1
ATOM 615 C CA . ARG A 1 78 ? 4.250 1.067 -23.530 1.00 92.00 78 ARG A CA 1
ATOM 616 C C . ARG A 1 78 ? 4.757 2.106 -22.539 1.00 92.00 78 ARG A C 1
ATOM 618 O O . ARG A 1 78 ? 4.720 3.297 -22.815 1.00 92.00 78 ARG A O 1
ATOM 625 N N . TYR A 1 79 ? 5.286 1.658 -21.408 1.00 95.19 79 TYR A N 1
ATOM 626 C CA . TYR A 1 79 ? 5.905 2.541 -20.420 1.00 95.19 79 TYR A CA 1
ATOM 627 C C . TYR A 1 79 ? 7.347 2.848 -20.817 1.00 95.19 79 TYR A C 1
ATOM 629 O O . TYR A 1 79 ? 8.137 1.922 -20.979 1.00 95.19 79 TYR A O 1
ATOM 637 N N . ARG A 1 80 ? 7.683 4.128 -21.001 1.00 95.25 80 ARG A N 1
ATOM 638 C CA . ARG A 1 80 ? 8.997 4.611 -21.446 1.00 95.25 80 ARG A CA 1
ATOM 639 C C . ARG A 1 80 ? 9.619 5.524 -20.399 1.00 95.25 80 ARG A C 1
ATOM 641 O O . ARG A 1 80 ? 8.951 6.410 -19.869 1.00 95.25 80 ARG A O 1
ATOM 648 N N . GLY A 1 81 ? 10.900 5.329 -20.131 1.00 92.81 81 GLY A N 1
ATOM 649 C CA . GLY A 1 81 ? 11.630 6.103 -19.137 1.00 92.81 81 GLY A CA 1
ATOM 650 C C . GLY A 1 81 ? 13.089 5.694 -19.088 1.00 92.81 81 GLY A C 1
ATOM 651 O O . GLY A 1 81 ? 13.585 5.013 -19.985 1.00 92.81 81 GLY A O 1
ATOM 652 N N . VAL A 1 82 ? 13.771 6.116 -18.036 1.00 91.12 82 VAL A N 1
ATOM 653 C CA . VAL A 1 82 ? 15.170 5.783 -17.787 1.00 91.12 82 VAL A CA 1
ATOM 654 C C . VAL A 1 82 ? 15.293 5.400 -16.324 1.00 91.12 82 VAL A C 1
ATOM 656 O O . VAL A 1 82 ? 14.623 5.986 -15.476 1.00 91.12 82 VAL A O 1
ATOM 659 N N . TRP A 1 83 ? 16.126 4.405 -16.042 1.00 89.56 83 TRP A N 1
ATOM 660 C CA . TRP A 1 83 ? 16.442 4.028 -14.673 1.00 89.56 83 TRP A CA 1
ATOM 661 C C . TRP A 1 83 ? 17.182 5.155 -13.948 1.00 89.56 83 TRP A C 1
ATOM 663 O O . TRP A 1 83 ? 17.942 5.911 -14.551 1.00 89.56 83 TRP A O 1
ATOM 673 N N . TYR A 1 84 ? 16.980 5.249 -12.637 1.00 84.25 84 TYR A N 1
ATOM 674 C CA . TYR A 1 84 ? 17.585 6.298 -11.813 1.00 84.25 84 TYR A CA 1
ATOM 675 C C . TYR A 1 84 ? 19.130 6.259 -11.809 1.00 84.25 84 TYR A C 1
ATOM 677 O O . TYR A 1 84 ? 19.770 7.267 -11.518 1.00 84.25 84 TYR A O 1
ATOM 685 N N . ASP A 1 85 ? 19.727 5.099 -12.109 1.00 81.75 85 ASP A N 1
ATOM 686 C CA . ASP A 1 85 ? 21.174 4.868 -12.154 1.00 81.75 85 ASP A CA 1
ATOM 687 C C . ASP A 1 85 ? 21.809 5.227 -13.502 1.00 81.75 85 ASP A C 1
ATOM 689 O O . ASP A 1 85 ? 22.997 4.981 -13.712 1.00 81.75 85 ASP A O 1
ATOM 693 N N . TYR A 1 86 ? 21.051 5.837 -14.413 1.00 77.94 86 TYR A N 1
ATOM 694 C CA . TYR A 1 86 ? 21.607 6.384 -15.638 1.00 77.94 86 TYR A CA 1
ATOM 695 C C . TYR A 1 86 ? 22.605 7.506 -15.333 1.00 77.94 86 TYR A C 1
ATOM 697 O O . TYR A 1 86 ? 22.263 8.555 -14.788 1.00 77.94 86 TYR A O 1
ATOM 705 N N . THR A 1 87 ? 23.857 7.271 -15.718 1.00 72.81 87 THR A N 1
ATOM 706 C CA . THR A 1 87 ? 24.989 8.193 -15.551 1.00 72.81 87 THR A CA 1
ATOM 707 C C . THR A 1 87 ? 25.382 8.905 -16.848 1.00 72.81 87 THR A C 1
ATOM 709 O O . THR A 1 87 ? 26.419 9.565 -16.894 1.00 72.81 87 THR A O 1
ATOM 712 N N . GLY A 1 88 ? 24.587 8.756 -17.912 1.00 68.19 88 GLY A N 1
ATOM 713 C CA . GLY A 1 88 ? 24.863 9.376 -19.203 1.00 68.19 88 GLY A CA 1
ATOM 714 C C . GLY A 1 88 ? 24.577 10.880 -19.228 1.00 68.19 88 GLY A C 1
ATOM 715 O O . GLY A 1 88 ? 24.250 11.509 -18.221 1.00 68.19 88 GLY A O 1
ATOM 716 N N . TYR A 1 89 ? 24.719 11.479 -20.408 1.00 70.50 89 TYR A N 1
ATOM 717 C CA . TYR A 1 89 ? 24.547 12.918 -20.606 1.00 70.50 89 TYR A CA 1
ATOM 718 C C . TYR A 1 89 ? 23.120 13.394 -20.292 1.00 70.50 89 TYR A C 1
ATOM 720 O O . TYR A 1 89 ? 22.164 12.619 -20.316 1.00 70.50 89 TYR A O 1
ATOM 728 N N . SER A 1 90 ? 22.971 14.704 -20.058 1.00 71.50 90 SER A N 1
ATOM 729 C CA . SER A 1 90 ? 21.674 15.359 -19.814 1.00 71.50 90 SER A CA 1
ATOM 730 C C . SER A 1 90 ? 20.666 15.152 -20.950 1.00 71.50 90 SER A C 1
ATOM 732 O O . SER A 1 90 ? 19.461 15.141 -20.709 1.00 71.50 90 SER A O 1
ATOM 734 N N . GLN A 1 91 ? 21.152 14.958 -22.177 1.00 76.81 91 GLN A N 1
ATOM 735 C CA . GLN A 1 91 ? 20.362 14.425 -23.279 1.00 76.81 91 GLN A CA 1
ATOM 736 C C . GLN A 1 91 ? 20.438 12.899 -23.252 1.00 76.81 91 GLN A C 1
ATOM 738 O O . GLN A 1 91 ? 21.499 12.315 -23.465 1.00 76.81 91 GLN A O 1
ATOM 743 N N . ILE A 1 92 ? 19.299 12.267 -22.979 1.00 79.12 92 ILE A N 1
ATOM 744 C CA . ILE A 1 92 ? 19.159 10.812 -22.997 1.00 79.12 92 ILE A CA 1
ATOM 745 C C . ILE A 1 92 ? 19.111 10.361 -24.458 1.00 79.12 92 ILE A C 1
ATOM 747 O O . ILE A 1 92 ? 18.211 10.762 -25.197 1.00 79.12 92 ILE A O 1
ATOM 751 N N . ALA A 1 93 ? 20.068 9.530 -24.868 1.00 81.69 93 ALA A N 1
ATOM 752 C CA . ALA A 1 93 ? 20.043 8.892 -26.179 1.00 81.69 93 ALA A CA 1
ATOM 753 C C . ALA A 1 93 ? 18.864 7.908 -26.284 1.00 81.69 93 ALA A C 1
ATOM 755 O O . ALA A 1 93 ? 18.486 7.276 -25.297 1.00 81.69 93 ALA A O 1
ATOM 756 N N . ASP A 1 94 ? 18.307 7.721 -27.483 1.00 83.62 94 ASP A N 1
ATOM 757 C CA . ASP A 1 94 ? 17.177 6.799 -27.689 1.00 83.62 94 ASP A CA 1
ATOM 758 C C . ASP A 1 94 ? 17.499 5.362 -27.240 1.00 83.62 94 ASP A C 1
ATOM 760 O O . ASP A 1 94 ? 16.642 4.685 -26.670 1.00 83.62 94 ASP A O 1
ATOM 764 N N . ASP A 1 95 ? 18.756 4.937 -27.394 1.00 82.75 95 ASP A N 1
ATOM 765 C CA . ASP A 1 95 ? 19.258 3.628 -26.955 1.00 82.75 95 ASP A CA 1
ATOM 766 C C . ASP A 1 95 ? 19.318 3.460 -25.431 1.00 82.75 95 ASP A C 1
ATOM 768 O O . ASP A 1 95 ? 19.489 2.336 -24.937 1.00 82.75 95 ASP A O 1
ATOM 772 N N . ASP A 1 96 ? 19.169 4.550 -24.675 1.00 84.81 96 ASP A N 1
ATOM 773 C CA . ASP A 1 96 ? 19.101 4.576 -23.214 1.00 84.81 96 ASP A CA 1
ATOM 774 C C . ASP A 1 96 ? 17.689 4.739 -22.670 1.00 84.81 96 ASP A C 1
ATOM 776 O O . ASP A 1 96 ? 17.439 4.392 -21.512 1.00 84.81 96 ASP A O 1
ATOM 780 N N . VAL A 1 97 ? 16.737 5.120 -23.524 1.00 91.19 97 VAL A N 1
ATOM 781 C CA . VAL A 1 97 ? 15.318 5.032 -23.196 1.00 91.19 97 VAL A CA 1
ATOM 782 C C . VAL A 1 97 ? 14.931 3.559 -23.094 1.00 91.19 97 VAL A C 1
ATOM 784 O O . VAL A 1 97 ? 15.052 2.763 -24.026 1.00 91.19 97 VAL A O 1
ATOM 787 N N . ARG A 1 98 ? 14.441 3.182 -21.921 1.00 93.88 98 ARG A N 1
ATOM 788 C CA . ARG A 1 98 ? 13.972 1.836 -21.614 1.00 93.88 98 ARG A CA 1
ATOM 789 C C . ARG A 1 98 ? 12.472 1.764 -21.827 1.00 93.88 98 ARG A C 1
ATOM 791 O O . ARG A 1 98 ? 11.745 2.719 -21.542 1.00 93.88 98 ARG A O 1
ATOM 798 N N . THR A 1 99 ? 12.004 0.616 -22.305 1.00 95.69 99 THR A N 1
ATOM 799 C CA . THR A 1 99 ? 10.573 0.296 -22.323 1.00 95.69 99 THR A CA 1
ATOM 800 C C . THR A 1 99 ? 10.280 -0.815 -21.333 1.00 95.69 99 THR A C 1
ATOM 802 O O . THR A 1 99 ? 10.910 -1.864 -21.434 1.00 95.69 99 THR A O 1
ATOM 805 N N . LEU A 1 100 ? 9.327 -0.614 -20.425 1.00 96.00 100 LEU A N 1
ATOM 806 C CA . LEU A 1 100 ? 8.956 -1.615 -19.429 1.00 96.00 100 LEU A CA 1
ATOM 807 C C . LEU A 1 100 ? 7.778 -2.468 -19.890 1.00 96.00 100 LEU A C 1
ATOM 809 O O . LEU A 1 100 ? 6.763 -1.963 -20.377 1.00 96.00 100 LEU A O 1
ATOM 813 N N . GLU A 1 101 ? 7.911 -3.764 -19.649 1.00 96.31 101 GLU A N 1
ATOM 814 C CA . GLU A 1 101 ? 6.856 -4.764 -19.701 1.00 96.31 101 GLU A CA 1
ATOM 815 C C . GLU A 1 101 ? 6.532 -5.214 -18.271 1.00 96.31 101 GLU A C 1
ATOM 817 O O . GLU A 1 101 ? 7.441 -5.508 -17.495 1.00 96.31 101 GLU A O 1
ATOM 822 N N . ILE A 1 102 ? 5.246 -5.277 -17.914 1.00 96.19 102 ILE A N 1
ATOM 823 C CA . ILE A 1 102 ? 4.800 -5.890 -16.655 1.00 96.19 102 ILE A CA 1
ATOM 824 C C . ILE A 1 102 ? 4.851 -7.408 -16.827 1.00 96.19 102 ILE A C 1
ATOM 826 O O . ILE A 1 102 ? 4.138 -7.949 -17.670 1.00 96.19 102 ILE A O 1
ATOM 830 N N . VAL A 1 103 ? 5.683 -8.064 -16.021 1.00 96.69 103 VAL A N 1
ATOM 831 C CA . VAL A 1 103 ? 5.887 -9.519 -16.029 1.00 96.69 103 VAL A CA 1
ATOM 832 C C . VAL A 1 103 ? 4.990 -10.205 -15.009 1.00 96.69 103 VAL A C 1
ATOM 834 O O . VAL A 1 103 ? 4.463 -11.276 -15.291 1.00 96.69 103 VAL A O 1
ATOM 837 N N . ASP A 1 104 ? 4.811 -9.588 -13.840 1.00 96.19 104 ASP A N 1
ATOM 838 C CA . ASP A 1 104 ? 4.002 -10.148 -12.759 1.00 96.19 104 ASP A CA 1
ATOM 839 C C . ASP A 1 104 ? 3.319 -9.048 -11.935 1.00 96.19 104 ASP A C 1
ATOM 841 O O . ASP A 1 104 ? 3.795 -7.909 -11.869 1.00 96.19 104 ASP A O 1
ATOM 845 N N . ASP A 1 105 ? 2.207 -9.398 -11.298 1.00 94.75 105 ASP A N 1
ATOM 846 C CA . ASP A 1 105 ? 1.396 -8.531 -10.448 1.00 94.75 105 ASP A CA 1
ATOM 847 C C . ASP A 1 105 ? 1.498 -8.999 -8.997 1.00 94.75 105 ASP A C 1
ATOM 849 O O . ASP A 1 105 ? 0.929 -10.012 -8.596 1.00 94.75 105 ASP A O 1
ATOM 853 N N . LEU A 1 106 ? 2.221 -8.224 -8.193 1.00 92.38 106 LEU A N 1
ATOM 854 C CA . LEU A 1 106 ? 2.458 -8.526 -6.783 1.00 92.38 106 LEU A CA 1
ATOM 855 C C . LEU A 1 106 ? 1.292 -8.078 -5.888 1.00 92.38 106 LEU A C 1
ATOM 857 O O . LEU A 1 106 ? 1.315 -8.307 -4.679 1.00 92.38 106 LEU A O 1
ATOM 861 N N . GLY A 1 107 ? 0.273 -7.433 -6.462 1.00 91.31 107 GLY A N 1
ATOM 862 C CA . GLY A 1 107 ? -0.924 -6.999 -5.762 1.00 91.31 107 GLY A CA 1
ATOM 863 C C . GLY A 1 107 ? -0.805 -5.632 -5.089 1.00 91.31 107 GLY A C 1
ATOM 864 O O . GLY A 1 107 ? 0.012 -4.776 -5.443 1.00 91.31 107 GLY A O 1
ATOM 865 N N . TRP A 1 108 ? -1.714 -5.398 -4.143 1.00 87.38 108 TRP A N 1
ATOM 866 C CA . TRP A 1 108 ? -1.885 -4.112 -3.475 1.00 87.38 108 TRP A CA 1
ATOM 867 C C . TRP A 1 108 ? -0.912 -3.940 -2.316 1.00 87.38 108 TRP A C 1
ATOM 869 O O . TRP A 1 108 ? -0.758 -4.821 -1.473 1.00 87.38 108 TRP A O 1
ATOM 879 N N . ILE A 1 109 ? -0.320 -2.754 -2.242 1.00 86.50 109 ILE A N 1
ATOM 880 C CA . ILE A 1 109 ? 0.492 -2.303 -1.123 1.00 86.50 109 ILE A CA 1
ATOM 881 C C . ILE A 1 109 ? -0.332 -1.301 -0.332 1.00 86.50 109 ILE A C 1
ATOM 883 O O . ILE A 1 109 ? -0.839 -0.311 -0.874 1.00 86.50 109 ILE A O 1
ATOM 887 N N . VAL A 1 110 ? -0.416 -1.535 0.970 1.00 77.56 110 VAL A N 1
ATOM 888 C CA . VAL A 1 110 ? -0.937 -0.546 1.905 1.00 77.56 110 VAL A CA 1
ATOM 889 C C . VAL A 1 110 ? 0.229 0.331 2.334 1.00 77.56 110 VAL A C 1
ATOM 891 O O . VAL A 1 110 ? 1.239 -0.178 2.809 1.00 77.56 110 VAL A O 1
ATOM 894 N N . SER A 1 111 ? 0.121 1.643 2.120 1.00 69.81 111 SER A N 1
ATOM 895 C CA . SER A 1 111 ? 1.155 2.569 2.580 1.00 69.81 111 SER A CA 1
ATOM 896 C C . SER A 1 111 ? 1.171 2.633 4.106 1.00 69.81 111 SER A C 1
ATOM 898 O O . SER A 1 111 ? 0.124 2.505 4.743 1.00 69.81 111 SER A O 1
ATOM 900 N N . ASP A 1 112 ? 2.332 2.916 4.696 1.00 66.62 112 ASP A N 1
ATOM 901 C CA . ASP A 1 112 ? 2.441 3.104 6.147 1.00 66.62 112 ASP A CA 1
ATOM 902 C C . ASP A 1 112 ? 1.496 4.201 6.643 1.00 66.62 112 ASP A C 1
ATOM 904 O O . ASP A 1 112 ? 0.873 4.057 7.686 1.00 66.62 112 ASP A O 1
ATOM 908 N N . GLN A 1 113 ? 1.281 5.260 5.856 1.00 63.03 113 GLN A N 1
ATOM 909 C CA . GLN A 1 113 ? 0.290 6.293 6.169 1.00 63.03 113 GLN A CA 1
ATOM 910 C C . GLN A 1 113 ? -1.144 5.744 6.223 1.00 63.03 113 GLN A C 1
ATOM 912 O O . GLN A 1 113 ? -1.905 6.101 7.124 1.00 63.03 113 GLN A O 1
ATOM 917 N N . ALA A 1 114 ? -1.530 4.884 5.275 1.00 65.56 114 ALA A N 1
ATOM 918 C CA . ALA A 1 114 ? -2.838 4.233 5.280 1.00 65.56 114 ALA A CA 1
ATOM 919 C C . ALA A 1 114 ? -2.967 3.259 6.463 1.00 65.56 114 ALA A C 1
ATOM 921 O O . ALA A 1 114 ? -3.990 3.258 7.149 1.00 65.56 114 ALA A O 1
ATOM 922 N N . MET A 1 115 ? -1.905 2.502 6.761 1.00 67.38 115 MET A N 1
ATOM 923 C CA . MET A 1 115 ? -1.830 1.638 7.941 1.00 67.38 115 MET A CA 1
ATOM 924 C C . MET A 1 115 ? -1.922 2.436 9.240 1.00 67.38 115 MET A C 1
ATOM 926 O O . MET A 1 115 ? -2.643 2.025 10.141 1.00 67.38 115 MET A O 1
ATOM 930 N N . MET A 1 116 ? -1.266 3.592 9.343 1.00 63.56 116 MET A N 1
ATOM 931 C CA . MET A 1 116 ? -1.341 4.457 10.521 1.00 63.56 116 MET A CA 1
ATOM 932 C C . MET A 1 116 ? -2.739 5.037 10.706 1.00 63.56 116 MET A C 1
ATOM 934 O O . MET A 1 116 ? -3.217 5.056 11.830 1.00 63.56 116 MET A O 1
ATOM 938 N N . LYS A 1 117 ? -3.436 5.446 9.637 1.00 61.44 117 LYS A N 1
ATOM 939 C CA . LYS A 1 117 ? -4.848 5.870 9.730 1.00 61.44 117 LYS A CA 1
ATOM 940 C C . LYS A 1 117 ? -5.783 4.731 10.138 1.00 61.44 117 LYS A C 1
ATOM 942 O O . LYS A 1 117 ? -6.803 4.976 10.772 1.00 61.44 117 LYS A O 1
ATOM 947 N N . PHE A 1 118 ? -5.459 3.498 9.755 1.00 60.69 118 PHE A N 1
ATOM 948 C CA . PHE A 1 118 ? -6.219 2.317 10.152 1.00 60.69 118 PHE A CA 1
ATOM 949 C C . PHE A 1 118 ? -5.941 1.916 11.611 1.00 60.69 118 PHE A C 1
ATOM 951 O O . PHE A 1 118 ? -6.869 1.634 12.363 1.00 60.69 118 PHE A O 1
ATOM 958 N N . ALA A 1 119 ? -4.671 1.924 12.025 1.00 59.84 119 ALA A N 1
ATOM 959 C CA . ALA A 1 119 ? -4.229 1.614 13.385 1.00 59.84 119 ALA A CA 1
ATOM 960 C C . ALA A 1 119 ? -4.601 2.717 14.391 1.00 59.84 119 ALA A C 1
ATOM 962 O O . ALA A 1 119 ? -4.880 2.436 15.555 1.00 59.84 119 ALA A O 1
ATOM 963 N N . HIS A 1 120 ? -4.646 3.963 13.925 1.00 53.12 120 HIS A N 1
ATOM 964 C CA . HIS A 1 120 ? -5.082 5.141 14.659 1.00 53.12 120 HIS A CA 1
ATOM 965 C C . HIS A 1 120 ? -6.216 5.804 13.874 1.00 53.12 120 HIS A C 1
ATOM 967 O O . HIS A 1 120 ? -5.939 6.682 13.051 1.00 53.12 120 HIS A O 1
ATOM 973 N N . PRO A 1 121 ? -7.482 5.394 14.084 1.00 47.94 121 PRO A N 1
ATOM 974 C CA . PRO A 1 121 ? -8.625 6.005 13.418 1.00 47.94 121 PRO A CA 1
ATOM 975 C C . PRO A 1 121 ? -8.674 7.500 13.756 1.00 47.94 121 PRO A C 1
ATOM 977 O O . PRO A 1 121 ? -9.191 7.895 14.790 1.00 47.94 121 PRO A O 1
ATOM 980 N N . THR A 1 122 ? -8.103 8.318 12.866 1.00 48.66 122 THR A N 1
ATOM 981 C CA . THR A 1 122 ? -8.075 9.790 12.829 1.00 48.66 122 THR A CA 1
ATOM 982 C C . THR A 1 122 ? -7.642 10.517 14.110 1.00 48.66 122 THR A C 1
ATOM 984 O O . THR A 1 122 ? -8.339 10.515 15.113 1.00 48.66 122 THR A O 1
ATOM 987 N N . ALA A 1 123 ? -6.604 11.353 14.004 1.00 45.75 123 ALA A N 1
ATOM 988 C CA . ALA A 1 123 ? -6.283 12.417 14.969 1.00 45.75 123 ALA A CA 1
ATOM 989 C C . ALA A 1 123 ? -7.411 13.470 15.171 1.00 45.75 123 ALA A C 1
ATOM 991 O O . ALA A 1 123 ? -7.248 14.395 15.958 1.00 45.75 123 ALA A O 1
ATOM 992 N N . ASN A 1 124 ? -8.548 13.318 14.475 1.00 44.91 124 ASN A N 1
ATOM 993 C CA . ASN A 1 124 ? -9.772 14.112 14.618 1.00 44.91 124 ASN A CA 1
ATOM 994 C C . ASN A 1 124 ? -10.952 13.325 15.218 1.00 44.91 124 ASN A C 1
ATOM 996 O O . ASN A 1 124 ? -11.992 13.923 15.489 1.00 44.91 124 ASN A O 1
ATOM 1000 N N . ALA A 1 125 ? -10.831 12.009 15.424 1.00 49.69 125 ALA A N 1
ATOM 1001 C CA . ALA A 1 125 ? -11.756 11.324 16.312 1.00 49.69 125 ALA A CA 1
ATOM 1002 C C . ALA A 1 125 ? -11.388 11.766 17.724 1.00 49.69 125 ALA A C 1
ATOM 1004 O O . ALA A 1 125 ? -10.227 11.658 18.130 1.00 49.69 125 ALA A O 1
ATOM 1005 N N . SER A 1 126 ? -12.366 12.279 18.472 1.00 57.78 126 SER A N 1
ATOM 1006 C CA . SER A 1 126 ? -12.188 12.414 19.915 1.00 57.78 126 SER A CA 1
ATOM 1007 C C . SER A 1 126 ? -11.654 11.072 20.430 1.00 57.78 126 SER A C 1
ATOM 1009 O O . SER A 1 126 ? -12.162 10.039 19.988 1.00 57.78 126 SER A O 1
ATOM 1011 N N . PRO A 1 127 ? -10.666 11.036 21.343 1.00 67.06 127 PRO A N 1
ATOM 1012 C CA . PRO A 1 127 ? -10.219 9.791 21.970 1.00 67.06 127 PRO A CA 1
ATOM 1013 C C . PRO A 1 127 ? -11.386 8.921 22.473 1.00 67.06 127 PRO A C 1
ATOM 1015 O O . PRO A 1 127 ? -11.277 7.702 22.541 1.00 67.06 127 PRO A O 1
ATOM 1018 N N . GLU A 1 128 ? -12.537 9.543 22.750 1.00 75.50 128 GLU A N 1
ATOM 1019 C CA . GLU A 1 128 ? -13.795 8.887 23.092 1.00 75.50 128 GLU A CA 1
ATOM 1020 C C . GLU A 1 128 ? -14.393 7.987 21.992 1.00 75.50 128 GLU A C 1
ATOM 1022 O O . GLU A 1 128 ? -15.091 7.026 22.305 1.00 75.50 128 GLU A O 1
ATOM 1027 N N . ASP A 1 129 ? -14.145 8.257 20.713 1.00 78.88 129 ASP A N 1
ATOM 1028 C CA . ASP A 1 129 ? -14.724 7.521 19.581 1.00 78.88 129 ASP A CA 1
ATOM 1029 C C . ASP A 1 129 ? -13.832 6.371 19.086 1.00 78.88 129 ASP A C 1
ATOM 1031 O O . ASP A 1 129 ? -14.235 5.608 18.206 1.00 78.88 129 ASP A O 1
ATOM 1035 N N . ALA A 1 130 ? -12.643 6.189 19.673 1.00 79.19 130 ALA A N 1
ATOM 1036 C CA . ALA A 1 130 ? -11.772 5.068 19.339 1.00 79.19 130 ALA A CA 1
ATOM 1037 C C . ALA A 1 130 ? -12.436 3.726 19.693 1.00 79.19 130 ALA A C 1
ATOM 1039 O O . ALA A 1 130 ? -12.970 3.542 20.792 1.00 79.19 130 ALA A O 1
ATOM 1040 N N . ILE A 1 131 ? -12.384 2.780 18.749 1.00 84.88 131 ILE A N 1
ATOM 1041 C CA . ILE A 1 131 ? -12.936 1.435 18.917 1.00 84.88 131 ILE A CA 1
ATOM 1042 C C . ILE A 1 131 ? -11.993 0.607 19.792 1.00 84.88 131 ILE A C 1
ATOM 1044 O O . ILE A 1 131 ? -10.818 0.432 19.478 1.00 84.88 131 ILE A O 1
ATOM 1048 N N . ILE A 1 132 ? -12.542 0.049 20.864 1.00 87.56 132 ILE A N 1
ATOM 1049 C CA . ILE A 1 132 ? -11.869 -0.807 21.832 1.00 87.56 132 ILE A CA 1
ATOM 1050 C C . ILE A 1 132 ? -12.580 -2.153 21.972 1.00 87.56 132 ILE A C 1
ATOM 1052 O O . ILE A 1 132 ? -13.801 -2.269 21.836 1.00 87.56 132 ILE A O 1
ATOM 1056 N N . ASN A 1 133 ? -11.802 -3.189 22.273 1.00 92.50 133 ASN A N 1
ATOM 1057 C CA . ASN A 1 133 ? -12.312 -4.515 22.609 1.00 92.50 133 ASN A CA 1
ATOM 1058 C C . ASN A 1 133 ? -12.565 -4.675 24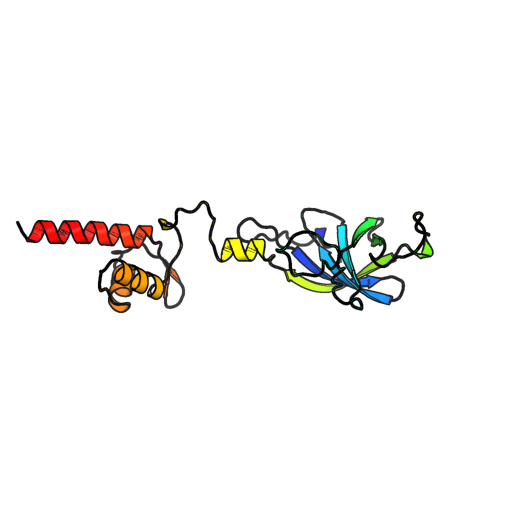.122 1.00 92.50 133 ASN A C 1
ATOM 1060 O O . ASN A 1 133 ? -12.264 -3.792 24.929 1.00 92.50 133 ASN A O 1
ATOM 1064 N N . ILE A 1 134 ? -13.092 -5.834 24.533 1.00 92.50 134 ILE A N 1
ATOM 1065 C CA . ILE A 1 134 ? -13.409 -6.117 25.945 1.00 92.50 134 ILE A CA 1
ATOM 1066 C C . ILE A 1 134 ? -12.182 -6.016 26.863 1.00 92.50 134 ILE A C 1
ATOM 1068 O O . ILE A 1 134 ? -12.305 -5.533 27.991 1.00 92.50 134 ILE A O 1
AT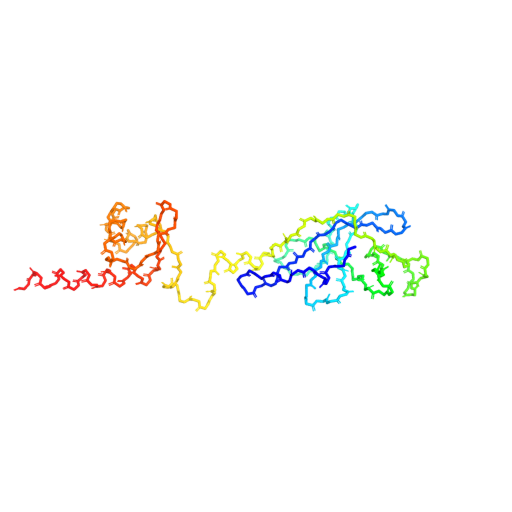OM 1072 N N . LYS A 1 135 ? -11.005 -6.459 26.407 1.00 91.25 135 LYS A N 1
ATOM 1073 C CA . LYS A 1 135 ? -9.778 -6.423 27.218 1.00 91.25 135 LYS A CA 1
ATOM 1074 C C . LYS A 1 135 ? -9.321 -4.990 27.461 1.00 91.25 135 LYS A C 1
ATOM 1076 O O . LYS A 1 135 ? -9.035 -4.626 28.598 1.00 91.25 135 LYS A O 1
ATOM 1081 N N . GLN A 1 136 ? -9.311 -4.174 26.411 1.00 88.50 136 GLN A N 1
ATOM 1082 C CA . GLN A 1 136 ? -8.975 -2.752 26.487 1.00 88.50 136 GLN A CA 1
ATOM 1083 C C . GLN A 1 136 ? -9.967 -1.996 27.380 1.00 88.50 136 GLN A C 1
ATOM 1085 O O . GLN A 1 136 ? -9.554 -1.242 28.255 1.00 88.50 136 GLN A O 1
ATOM 1090 N N . ALA A 1 137 ? -11.265 -2.273 27.242 1.00 91.62 137 ALA A N 1
ATOM 1091 C CA . ALA A 1 137 ? -12.309 -1.708 28.094 1.00 91.62 137 ALA A CA 1
ATOM 1092 C C . ALA A 1 137 ? -12.139 -2.073 29.584 1.00 91.62 137 ALA A C 1
ATOM 1094 O O . ALA A 1 137 ? -12.368 -1.237 30.461 1.00 91.62 137 ALA A O 1
ATOM 1095 N N . MET A 1 138 ? -11.714 -3.306 29.887 1.00 93.75 138 MET A N 1
ATOM 1096 C CA . MET A 1 138 ? -11.402 -3.734 31.256 1.00 93.75 138 MET A CA 1
ATOM 1097 C C . MET A 1 138 ? -10.194 -2.984 31.827 1.00 93.75 138 MET A C 1
ATOM 1099 O O . MET A 1 138 ? -10.253 -2.540 32.973 1.00 93.75 138 MET A O 1
ATOM 1103 N N . ILE A 1 139 ? -9.113 -2.867 31.049 1.00 89.25 139 ILE A N 1
ATOM 1104 C CA . ILE A 1 139 ? -7.901 -2.139 31.454 1.00 89.25 139 ILE A CA 1
ATOM 1105 C C . ILE A 1 139 ? -8.258 -0.683 31.758 1.00 89.25 139 ILE A C 1
ATOM 1107 O O . ILE A 1 139 ? -7.993 -0.221 32.864 1.00 89.25 139 ILE A O 1
ATOM 1111 N N . TYR A 1 140 ? -8.979 -0.025 30.848 1.00 90.00 140 TYR A N 1
ATOM 1112 C CA . TYR A 1 140 ? -9.456 1.343 31.029 1.00 90.00 140 TYR A CA 1
ATOM 1113 C C . TYR A 1 140 ? -10.271 1.520 32.317 1.00 90.00 140 TYR A C 1
ATOM 1115 O O . TYR A 1 140 ? -10.000 2.409 33.120 1.00 90.00 140 TYR A O 1
ATOM 1123 N N . CYS A 1 141 ? -11.242 0.634 32.567 1.00 88.88 141 CYS A N 1
ATOM 1124 C CA . CYS A 1 141 ? -12.037 0.683 33.794 1.00 88.88 141 CYS A CA 1
ATOM 1125 C C . CYS A 1 141 ? -11.164 0.565 35.052 1.00 88.88 141 CYS A C 1
ATOM 1127 O O . CYS A 1 141 ? -11.414 1.256 36.038 1.00 88.88 141 CYS A O 1
ATOM 1129 N N . ARG A 1 142 ? -10.132 -0.286 35.023 1.00 89.00 142 ARG A N 1
ATOM 1130 C CA . ARG A 1 142 ? -9.205 -0.452 36.147 1.00 89.00 142 ARG A CA 1
ATOM 1131 C C . ARG A 1 142 ? -8.382 0.813 36.399 1.00 89.00 142 ARG A C 1
ATOM 1133 O O . ARG A 1 142 ? -8.212 1.172 37.560 1.00 89.00 142 ARG A O 1
ATOM 1140 N N . GLU A 1 143 ? -7.913 1.484 35.350 1.00 84.44 143 GLU A N 1
ATOM 1141 C CA . GLU A 1 143 ? -7.134 2.730 35.449 1.00 84.44 143 GLU A CA 1
ATOM 1142 C C . GLU A 1 143 ? -7.921 3.852 36.136 1.00 84.44 143 GLU A C 1
ATOM 1144 O O . GLU A 1 143 ? -7.376 4.572 36.967 1.00 84.44 143 GLU A O 1
ATOM 1149 N N . ILE A 1 144 ? -9.228 3.942 35.878 1.00 86.12 144 ILE A N 1
ATOM 1150 C CA . ILE A 1 144 ? -10.122 4.916 36.527 1.00 86.12 144 ILE A CA 1
ATOM 1151 C C . ILE A 1 144 ? -10.680 4.432 37.882 1.00 86.12 144 ILE A C 1
ATOM 1153 O O . ILE A 1 144 ? -11.644 4.993 38.403 1.00 86.12 144 ILE A O 1
ATOM 1157 N N . GLY A 1 145 ? -10.112 3.365 38.457 1.00 88.00 145 GLY A N 1
ATOM 1158 C CA . GLY A 1 145 ? -10.481 2.843 39.778 1.00 88.00 145 GLY A CA 1
ATOM 1159 C C . GLY A 1 145 ? -11.767 2.008 39.817 1.00 88.00 145 GLY A C 1
ATOM 1160 O O . GLY A 1 145 ? -12.294 1.722 40.894 1.00 88.00 145 GLY A O 1
ATOM 1161 N N . ILE A 1 146 ? -12.294 1.589 38.665 1.00 88.38 146 ILE A N 1
ATOM 1162 C CA . ILE A 1 146 ? -13.510 0.781 38.558 1.00 88.38 146 ILE A CA 1
ATOM 1163 C C . ILE A 1 146 ? -13.150 -0.673 38.260 1.00 88.38 146 ILE A C 1
ATOM 1165 O O . ILE A 1 146 ? -12.827 -1.057 37.139 1.00 88.38 146 ILE A O 1
ATOM 1169 N N . ASN A 1 147 ? -13.318 -1.538 39.258 1.00 89.88 147 ASN A N 1
ATOM 1170 C CA . ASN A 1 147 ? -13.169 -2.974 39.048 1.00 89.88 147 ASN A CA 1
ATOM 1171 C C . ASN A 1 147 ? -14.396 -3.552 38.326 1.00 89.88 147 ASN A C 1
ATOM 1173 O O . ASN A 1 147 ? -15.474 -3.712 38.907 1.00 89.88 147 ASN A O 1
ATOM 1177 N N . ILE A 1 148 ? -14.220 -3.887 37.050 1.00 91.75 148 ILE A N 1
ATOM 1178 C CA . ILE A 1 148 ? -15.161 -4.673 36.253 1.00 91.75 148 ILE A CA 1
ATOM 1179 C C . ILE A 1 148 ? -14.400 -5.814 35.576 1.00 91.75 148 ILE A C 1
ATOM 1181 O O . ILE A 1 148 ? -13.261 -5.649 35.154 1.00 91.75 148 ILE A O 1
ATOM 1185 N N . THR A 1 149 ? -15.006 -6.995 35.498 1.00 94.56 149 THR A N 1
ATOM 1186 C CA . THR A 1 149 ? -14.382 -8.163 34.861 1.00 94.56 149 THR A CA 1
ATOM 1187 C C . THR A 1 149 ? -14.718 -8.219 33.372 1.00 94.56 149 THR A C 1
ATOM 1189 O O . THR A 1 149 ? -15.769 -7.725 32.957 1.00 94.56 149 THR A O 1
ATOM 1192 N N . GLU A 1 150 ? -13.898 -8.908 32.569 1.00 94.19 150 GLU A N 1
ATOM 1193 C CA . GLU A 1 150 ? -14.207 -9.166 31.150 1.00 94.19 150 GLU A CA 1
ATOM 1194 C C . GLU A 1 150 ? -15.593 -9.806 30.971 1.00 94.19 150 GLU A C 1
ATOM 1196 O O . GLU A 1 150 ? -16.368 -9.418 30.095 1.00 94.19 150 GLU A O 1
ATOM 1201 N N . ARG A 1 151 ? -15.950 -10.760 31.845 1.00 93.94 151 ARG A N 1
ATOM 1202 C CA . ARG A 1 151 ? -17.276 -11.400 31.854 1.00 93.94 151 ARG A CA 1
ATOM 1203 C C . ARG A 1 151 ? -18.392 -10.388 32.127 1.00 93.94 151 ARG A C 1
ATOM 1205 O O . ARG A 1 151 ? -19.465 -10.499 31.536 1.00 93.94 151 ARG A O 1
ATOM 1212 N N . GLY A 1 152 ? -18.141 -9.416 33.004 1.00 94.31 152 GLY A N 1
ATOM 1213 C CA . GLY A 1 152 ? -19.056 -8.317 33.303 1.00 94.31 152 GLY A CA 1
ATOM 1214 C C . GLY A 1 152 ? -19.294 -7.418 32.092 1.00 94.31 152 GLY A C 1
ATOM 1215 O O . GLY A 1 152 ? -20.446 -7.216 31.712 1.00 94.31 152 GLY A O 1
ATOM 1216 N N . ILE A 1 153 ? -18.224 -6.962 31.435 1.00 95.06 153 ILE A N 1
ATOM 1217 C CA . ILE A 1 153 ? -18.311 -6.144 30.213 1.00 95.06 153 ILE A CA 1
ATOM 1218 C C . ILE A 1 153 ? -19.037 -6.916 29.107 1.00 95.06 153 ILE A C 1
ATOM 1220 O O . ILE A 1 153 ? -19.999 -6.413 28.533 1.00 95.06 153 ILE A O 1
ATOM 1224 N N . ARG A 1 154 ? -18.669 -8.183 28.873 1.00 96.06 154 ARG A N 1
ATOM 1225 C CA . ARG A 1 154 ? -19.327 -9.043 27.876 1.00 96.06 154 ARG A CA 1
ATOM 1226 C C . ARG A 1 154 ? -20.830 -9.161 28.115 1.00 96.06 154 ARG A C 1
ATOM 1228 O O . ARG A 1 154 ? -21.611 -9.148 27.164 1.00 96.06 154 ARG A O 1
ATOM 1235 N N . LYS A 1 155 ? -21.241 -9.301 29.381 1.00 95.94 155 LYS A N 1
ATOM 1236 C CA . LYS A 1 155 ? -22.658 -9.341 29.756 1.00 95.94 155 LYS A CA 1
ATOM 1237 C C . LYS A 1 155 ? -23.341 -8.014 29.424 1.00 95.94 155 LYS A C 1
ATOM 1239 O O . LYS A 1 155 ? -24.414 -8.056 28.838 1.00 95.94 155 LYS A O 1
ATOM 1244 N N . LEU A 1 156 ? -22.716 -6.878 29.737 1.00 94.94 156 LEU A N 1
ATOM 1245 C CA . LEU A 1 156 ? -23.262 -5.546 29.455 1.00 94.94 156 LEU A CA 1
ATOM 1246 C C . LEU A 1 156 ? -23.432 -5.281 27.959 1.00 94.94 156 LEU A C 1
ATOM 1248 O O . LEU A 1 156 ? -24.492 -4.804 27.567 1.00 94.94 156 LEU A O 1
ATOM 1252 N N . CYS A 1 157 ? -22.454 -5.641 27.125 1.00 95.31 157 CYS A N 1
ATOM 1253 C CA . CYS A 1 157 ? -22.590 -5.544 25.669 1.00 95.31 157 CYS A CA 1
ATOM 1254 C C . CYS A 1 157 ? -23.751 -6.415 25.165 1.00 95.31 157 CYS A C 1
ATOM 1256 O O . CYS A 1 157 ? -24.600 -5.956 24.409 1.00 95.31 157 CYS A O 1
ATOM 1258 N N . LYS A 1 158 ? -23.852 -7.660 25.656 1.00 94.50 158 LYS A N 1
ATOM 1259 C CA . LYS A 1 158 ? -24.929 -8.585 25.270 1.00 94.50 158 LYS A CA 1
ATOM 1260 C C . LYS A 1 158 ? -26.323 -8.084 25.667 1.00 94.50 158 LYS A C 1
ATOM 1262 O O . LYS A 1 158 ? -27.279 -8.350 24.950 1.00 94.50 158 LYS A O 1
ATOM 1267 N N . THR A 1 159 ? -26.458 -7.414 26.811 1.00 93.12 159 THR A N 1
ATOM 1268 C CA . THR A 1 159 ? -27.747 -6.901 27.306 1.00 93.12 159 THR A CA 1
ATOM 1269 C C . THR A 1 159 ? -28.055 -5.475 26.840 1.00 93.12 159 THR A C 1
ATOM 1271 O O . THR A 1 159 ? -29.024 -4.898 27.322 1.00 93.12 159 THR A O 1
ATOM 1274 N N . GLY A 1 160 ? -27.224 -4.874 25.979 1.00 91.19 160 GLY A N 1
ATOM 1275 C CA . GLY A 1 160 ? -27.383 -3.482 25.534 1.00 91.19 160 GLY A CA 1
ATOM 1276 C C . GLY A 1 160 ? -27.112 -2.432 26.621 1.00 91.19 160 GLY A C 1
ATOM 1277 O O . GLY A 1 160 ? -27.527 -1.286 26.499 1.00 91.19 160 GLY A O 1
ATOM 1278 N N . GLY A 1 161 ? -26.436 -2.811 27.711 1.00 91.12 161 GLY A N 1
ATOM 1279 C CA . GLY A 1 161 ? -26.021 -1.881 28.767 1.00 91.12 161 GLY A CA 1
ATOM 1280 C C . GLY A 1 161 ? -24.851 -0.984 28.351 1.00 91.12 161 GLY A C 1
ATOM 1281 O O . GLY A 1 161 ? -24.733 0.128 28.859 1.00 91.12 161 GLY A O 1
ATOM 1282 N N . ILE A 1 162 ? -24.020 -1.472 27.426 1.00 94.25 162 ILE A N 1
ATOM 1283 C CA . ILE A 1 162 ? -22.996 -0.717 26.695 1.00 94.25 162 ILE A CA 1
ATOM 1284 C C . ILE A 1 162 ? -23.313 -0.891 25.211 1.00 94.25 162 ILE A C 1
ATOM 1286 O O . ILE A 1 162 ? -23.512 -2.022 24.760 1.00 94.25 162 ILE A O 1
ATOM 1290 N N . GLU A 1 163 ? -23.361 0.212 24.471 1.00 94.00 163 GLU A N 1
ATOM 1291 C CA . GLU A 1 163 ? -23.513 0.188 23.018 1.00 94.00 163 GLU A CA 1
ATOM 1292 C C . GLU A 1 163 ? -22.261 -0.434 22.385 1.00 94.00 163 GLU A C 1
ATOM 1294 O O . GLU A 1 163 ? -21.146 0.056 22.563 1.00 94.00 163 GLU A O 1
ATOM 1299 N N . ALA A 1 164 ? -22.433 -1.576 21.723 1.00 94.06 164 ALA A N 1
ATOM 1300 C CA . ALA A 1 164 ? -21.332 -2.373 21.203 1.00 94.06 164 ALA A CA 1
ATOM 1301 C C . ALA A 1 164 ? -21.789 -3.237 20.023 1.00 94.06 164 ALA A C 1
ATOM 1303 O O . ALA A 1 164 ? -22.933 -3.695 19.976 1.00 94.06 164 ALA A O 1
ATOM 1304 N N . GLN A 1 165 ? -20.863 -3.537 19.117 1.00 92.44 165 GLN A N 1
ATOM 1305 C CA . GLN A 1 165 ? -21.061 -4.444 17.994 1.00 92.44 165 GLN A CA 1
ATOM 1306 C C . GLN A 1 165 ? -20.310 -5.754 18.239 1.00 92.44 165 GLN A C 1
ATOM 1308 O O . GLN A 1 165 ? -19.146 -5.766 18.642 1.00 92.44 165 GLN A O 1
ATOM 1313 N N . LYS A 1 166 ? -20.964 -6.889 17.986 1.00 91.00 166 LYS A N 1
ATOM 1314 C CA . LYS A 1 166 ? -20.309 -8.197 18.071 1.00 91.00 166 LYS A CA 1
ATOM 1315 C C . LYS A 1 166 ? -19.433 -8.417 16.835 1.00 91.00 166 LYS A C 1
ATOM 1317 O O . LYS A 1 166 ? -19.946 -8.401 15.720 1.00 91.00 166 LYS A O 1
ATOM 1322 N N . ILE A 1 167 ? -18.141 -8.678 17.037 1.00 84.94 167 ILE A N 1
ATOM 1323 C CA . ILE A 1 167 ? -17.172 -8.962 15.969 1.00 84.94 167 ILE A CA 1
ATOM 1324 C C . ILE A 1 167 ? -16.542 -10.331 16.244 1.00 84.94 167 ILE A C 1
ATOM 1326 O O . ILE A 1 167 ? -15.730 -10.508 17.154 1.00 84.94 167 ILE A O 1
ATOM 1330 N N . GLY A 1 168 ? -16.970 -11.343 15.484 1.00 89.06 168 GLY A N 1
ATOM 1331 C CA . GLY A 1 168 ? -16.552 -12.732 15.681 1.00 89.06 168 GLY A CA 1
ATOM 1332 C C . GLY A 1 168 ? -16.897 -13.259 17.081 1.00 89.06 168 GLY A C 1
ATOM 1333 O O . GLY A 1 168 ? -18.069 -13.365 17.460 1.00 89.06 168 GLY A O 1
ATOM 1334 N N . ARG A 1 169 ? -15.863 -13.621 17.853 1.00 86.25 169 ARG A N 1
ATOM 1335 C CA . ARG A 1 169 ? -15.994 -14.093 19.245 1.00 86.25 169 ARG A CA 1
ATOM 1336 C C . ARG A 1 169 ? -15.933 -12.964 20.278 1.00 86.25 169 ARG A C 1
ATOM 1338 O O . ARG A 1 169 ? -16.140 -13.237 21.463 1.00 86.25 169 ARG A O 1
ATOM 1345 N N . ASP A 1 170 ? -15.688 -11.724 19.863 1.00 90.06 170 ASP A N 1
ATOM 1346 C CA . ASP A 1 170 ? -15.530 -10.586 20.766 1.00 90.06 170 ASP A CA 1
ATOM 1347 C C . ASP A 1 170 ? -16.557 -9.472 20.522 1.00 90.06 170 ASP A C 1
ATOM 1349 O O . ASP A 1 170 ? -17.477 -9.615 19.712 1.00 90.06 170 ASP A O 1
ATOM 1353 N N . TRP A 1 171 ? -16.440 -8.394 21.293 1.00 91.88 171 TRP A N 1
ATOM 1354 C CA . TRP A 1 171 ? -17.255 -7.192 21.157 1.00 91.88 171 TRP A CA 1
ATOM 1355 C C . TRP A 1 171 ? -16.361 -5.975 20.969 1.00 91.88 171 TRP A C 1
ATOM 1357 O O . TRP A 1 171 ? -15.368 -5.822 21.678 1.00 91.88 171 TRP A O 1
ATOM 1367 N N . ALA A 1 172 ? -16.755 -5.118 20.036 1.00 89.75 172 ALA A N 1
ATOM 1368 C CA . ALA A 1 172 ? -16.165 -3.816 19.788 1.00 89.75 172 ALA A CA 1
ATOM 1369 C C . ALA A 1 172 ? -17.111 -2.727 20.301 1.00 89.75 172 ALA A C 1
ATOM 1371 O O . ALA A 1 172 ? -18.319 -2.786 20.069 1.00 89.75 172 ALA A O 1
ATOM 1372 N N . MET A 1 173 ? -16.571 -1.752 21.017 1.00 92.94 173 MET A N 1
ATOM 1373 C CA . MET A 1 173 ? -17.296 -0.601 21.562 1.00 92.94 173 MET A CA 1
ATOM 1374 C C . MET A 1 173 ? -16.404 0.634 21.495 1.00 92.94 173 MET A C 1
ATOM 1376 O O . MET A 1 173 ? -15.217 0.500 21.232 1.00 92.94 173 MET A O 1
ATOM 1380 N N . THR A 1 174 ? -16.936 1.821 21.754 1.00 92.31 174 THR A N 1
ATOM 1381 C CA . THR A 1 174 ? -16.121 3.040 21.872 1.00 92.31 174 THR A CA 1
ATOM 1382 C C . THR A 1 174 ? -15.867 3.400 23.337 1.00 92.31 174 THR A C 1
ATOM 1384 O O . THR A 1 174 ? -16.602 2.961 24.231 1.00 92.31 174 THR A O 1
ATOM 1387 N N . TYR A 1 175 ? -14.861 4.237 23.606 1.00 87.69 175 TYR A N 1
ATOM 1388 C CA . TYR A 1 175 ? -14.672 4.833 24.937 1.00 87.69 175 TYR A CA 1
ATOM 1389 C C . TYR A 1 175 ? -15.914 5.634 25.388 1.00 87.69 175 TYR A C 1
ATOM 1391 O O . TYR A 1 175 ? -16.312 5.572 26.551 1.00 87.69 175 TYR A O 1
ATOM 1399 N N . ARG A 1 176 ? -16.608 6.306 24.462 1.00 91.12 176 ARG A N 1
ATOM 1400 C CA . ARG A 1 176 ? -17.875 7.009 24.708 1.00 91.12 176 ARG A CA 1
ATOM 1401 C C . ARG A 1 176 ? -18.957 6.059 25.214 1.00 91.12 176 ARG A C 1
ATOM 1403 O O . ARG A 1 176 ? -19.650 6.377 26.182 1.00 91.12 176 ARG A O 1
ATOM 1410 N N . ALA A 1 177 ? -19.103 4.892 24.588 1.00 92.31 177 ALA A N 1
ATOM 1411 C CA . ALA A 1 177 ? -20.116 3.915 24.972 1.00 92.31 177 ALA A CA 1
ATOM 1412 C C . ALA A 1 177 ? -19.901 3.399 26.405 1.00 92.31 177 ALA A C 1
ATOM 1414 O O . ALA A 1 177 ? -20.860 3.301 27.180 1.00 92.31 177 ALA A O 1
ATOM 1415 N N . ILE A 1 178 ? -18.649 3.115 26.787 1.00 92.56 178 ILE A N 1
ATOM 1416 C CA . ILE A 1 178 ? -18.343 2.675 28.152 1.00 92.56 178 ILE A CA 1
ATOM 1417 C C . ILE A 1 178 ? -18.478 3.815 29.169 1.00 92.56 178 ILE A C 1
ATOM 1419 O O . ILE A 1 178 ? -19.087 3.603 30.218 1.00 92.56 178 ILE A O 1
ATOM 1423 N N . ASN A 1 179 ? -18.044 5.036 28.844 1.00 91.62 179 ASN A N 1
ATOM 1424 C CA . ASN A 1 179 ? -18.211 6.206 29.714 1.00 91.62 179 ASN A CA 1
ATOM 1425 C C . ASN A 1 179 ? -19.684 6.523 29.976 1.00 91.62 179 ASN A C 1
ATOM 1427 O O . ASN A 1 179 ? -20.087 6.675 31.130 1.00 91.62 179 ASN A O 1
ATOM 1431 N N . SER A 1 180 ? -20.525 6.475 28.938 1.00 91.38 180 SER A N 1
ATOM 1432 C CA . SER A 1 180 ? -21.977 6.649 29.074 1.00 91.38 180 SER A CA 1
ATOM 1433 C C . SER A 1 180 ? -22.593 5.655 30.067 1.00 91.38 180 SER A C 1
ATOM 1435 O O . SER A 1 180 ? -23.474 6.007 30.860 1.00 91.38 180 SER A O 1
ATOM 1437 N N . TYR A 1 181 ? -22.130 4.401 30.065 1.00 92.44 181 TYR A N 1
ATOM 1438 C CA . TYR A 1 181 ? -22.561 3.401 31.041 1.00 92.44 181 TYR A CA 1
ATOM 1439 C C . TYR A 1 181 ? -22.090 3.740 32.464 1.00 92.44 181 TYR A C 1
ATOM 1441 O O . TYR A 1 181 ? -22.884 3.667 33.410 1.00 92.44 181 TYR A O 1
ATOM 1449 N N . LEU A 1 182 ? -20.823 4.119 32.632 1.00 90.19 182 LEU A N 1
ATOM 1450 C CA . LEU A 1 182 ? -20.243 4.441 33.937 1.00 90.19 182 LEU A CA 1
ATOM 1451 C C . LEU A 1 182 ? -20.917 5.662 34.582 1.00 90.19 182 LEU A C 1
ATOM 1453 O O . LEU A 1 182 ? -21.247 5.622 35.772 1.00 90.19 182 LEU A O 1
ATOM 1457 N N . ASP A 1 183 ? -21.247 6.677 33.788 1.00 87.75 183 ASP A N 1
ATOM 1458 C CA . ASP A 1 183 ? -21.998 7.855 34.228 1.00 87.75 183 ASP A CA 1
ATOM 1459 C C . ASP A 1 183 ? -23.422 7.509 34.675 1.00 87.75 183 ASP A C 1
ATOM 1461 O O . ASP A 1 183 ? -23.922 8.002 35.691 1.00 87.75 183 ASP A O 1
ATOM 1465 N N . LYS A 1 184 ? -24.105 6.615 33.949 1.00 87.69 184 LYS A N 1
ATOM 1466 C CA . LYS A 1 184 ? -25.434 6.122 34.352 1.00 87.69 184 LYS A CA 1
ATOM 1467 C C . LYS A 1 184 ? -25.352 5.298 35.638 1.00 87.69 184 LYS A C 1
ATOM 1469 O O . LYS A 1 184 ? -26.236 5.397 36.495 1.00 87.69 184 LYS A O 1
ATOM 1474 N N . ARG A 1 185 ? -24.296 4.494 35.796 1.00 80.25 185 ARG A N 1
ATOM 1475 C CA . ARG A 1 185 ? -24.056 3.679 36.993 1.00 80.25 185 ARG A CA 1
ATOM 1476 C C . ARG A 1 185 ? -23.826 4.554 38.226 1.00 80.25 185 ARG A C 1
ATOM 1478 O O . ARG A 1 185 ? -24.451 4.296 39.255 1.00 80.25 185 ARG A O 1
ATOM 1485 N N . SER A 1 186 ? -22.992 5.591 38.129 1.00 71.31 186 SER A N 1
ATOM 1486 C CA . SER A 1 186 ? -22.692 6.492 39.253 1.00 71.31 186 SER A CA 1
ATOM 1487 C C . SER A 1 186 ? -23.953 7.204 39.768 1.00 71.31 186 SER A C 1
ATOM 1489 O O . SER A 1 186 ? -24.181 7.274 40.979 1.00 71.31 186 SER A O 1
ATOM 1491 N N . LYS A 1 187 ? -24.847 7.623 38.860 1.00 69.56 187 LYS A N 1
ATOM 1492 C CA . LYS A 1 187 ? -26.151 8.222 39.200 1.00 69.56 187 LYS A CA 1
ATOM 1493 C C . LYS A 1 187 ? -27.094 7.251 39.922 1.00 69.56 187 LYS A C 1
ATOM 1495 O O . LYS A 1 187 ? -27.794 7.666 40.844 1.00 69.56 187 LYS A O 1
ATOM 1500 N N . ARG A 1 188 ? -27.112 5.964 39.549 1.00 66.44 188 ARG A N 1
ATOM 1501 C CA . ARG A 1 188 ? -27.941 4.944 40.227 1.00 66.44 188 ARG A CA 1
ATOM 1502 C C . ARG A 1 188 ? -27.467 4.656 41.651 1.00 66.44 188 ARG A C 1
ATOM 1504 O O . ARG A 1 188 ? -28.301 4.555 42.542 1.00 66.44 188 ARG A O 1
ATOM 1511 N N . VAL A 1 189 ? -26.154 4.583 41.875 1.00 62.75 189 VAL A N 1
ATOM 1512 C CA . VAL A 1 189 ? -25.582 4.335 43.214 1.00 62.75 189 VAL A CA 1
ATOM 1513 C C . VAL A 1 189 ? -25.862 5.496 44.176 1.00 62.75 189 VAL A C 1
ATOM 1515 O O . VAL A 1 189 ? -26.081 5.267 45.361 1.00 62.75 189 VAL A O 1
ATOM 1518 N N . ARG A 1 190 ? -25.901 6.743 43.686 1.00 58.53 190 ARG A N 1
ATOM 1519 C CA . ARG A 1 190 ? -26.257 7.906 44.520 1.00 58.53 190 ARG A CA 1
ATOM 1520 C C . ARG A 1 190 ? -27.733 7.919 44.928 1.00 58.53 190 ARG A C 1
ATOM 1522 O O . ARG A 1 190 ? -28.030 8.283 46.056 1.00 58.53 190 ARG A O 1
ATOM 1529 N N . LYS A 1 191 ? -28.648 7.485 44.053 1.00 52.31 191 LYS A N 1
ATOM 1530 C CA . LYS A 1 191 ? -30.089 7.423 44.366 1.00 52.31 191 LYS A CA 1
ATOM 1531 C C . LYS A 1 191 ? -30.475 6.334 45.368 1.00 52.31 191 LYS A C 1
ATOM 1533 O O . LYS A 1 191 ? -31.533 6.453 45.957 1.00 52.31 191 LYS A O 1
ATOM 1538 N N . SER A 1 192 ? -29.667 5.289 45.553 1.00 53.19 192 SER A N 1
ATOM 1539 C CA . SER A 1 192 ? -29.976 4.220 46.517 1.00 53.19 192 SER A CA 1
ATOM 1540 C C . SER A 1 192 ? -29.468 4.499 47.936 1.00 53.19 192 SER A C 1
ATOM 1542 O O . SER A 1 192 ? -29.574 3.623 48.789 1.00 53.19 192 SER A O 1
ATOM 1544 N N . LYS A 1 193 ? -28.811 5.644 48.162 1.00 50.81 193 LYS A N 1
ATOM 1545 C CA . LYS A 1 193 ? -28.235 6.045 49.457 1.00 50.81 193 LYS A CA 1
ATOM 1546 C C . LYS A 1 193 ? -28.966 7.221 50.120 1.00 50.81 193 LYS A C 1
ATOM 1548 O O . LYS A 1 193 ? -28.577 7.592 51.222 1.00 50.81 193 LYS A O 1
ATOM 1553 N N . ASN A 1 194 ? -29.985 7.770 49.460 1.00 43.03 194 ASN A N 1
ATOM 1554 C CA . ASN A 1 194 ? -30.962 8.697 50.035 1.00 43.03 194 ASN A CA 1
ATOM 1555 C C . ASN A 1 194 ? -32.282 7.956 50.225 1.00 43.03 194 ASN A C 1
ATOM 1557 O O . ASN A 1 194 ? -33.023 8.342 51.147 1.00 43.03 194 ASN A O 1
#

Foldseek 3Di:
DAPQVDDFDDFLNHTWKWKFWKAWPVGFIWIWIDDNVDHQKIFIATPPDDLDPDPDDDDDDDDGRDRRGWIFGDDPNWTWDAHPPDPDDPDQDPVRIITMDGPGTPTIDQDVVSVCCVVPVDPPPDLQFDKDWLVRLQVVCVVVVHHDDSVRVVVCCVVVLFPWDDDPPTIIHGSNRSVVSVVVVVVVVVVVVD

Sequence (194 aa):
MNPNELPKLELAGAVLRRRYIVRDNKGRYGIATYDPSKEDVLFAHPLDVPAIIRDVIIAENMYGSLLTDTPFNRKDGRYRGVWYDYTGYSQIADDDVRTLEIVDDLGWIVSDQAMMKFAHPTANASPEDAIINIKQAMIYCREIGINITERGIRKLCKTGGIEAQKIGRDWAMTYRAINSYLDKRSKRVRKSKN

pLDDT: mean 80.28, std 17.55, range [30.62, 97.0]

Secondary structure (DSSP, 8-state):
--GGGSPPPEETTEEPEEEEEEEETTS-EEEEEE-TTSTTEEEEEETTS----------TT-------PEEEEEETTEEEE--TT--S-SS--GGG-EEEEEEEEEEEE--HHHHHHHHS--TTS-GGG-EEEHHHHHHHHHHTT----HHHHHHHHHTTSS-EEEETTEEEEEHHHHHHHHHHHHHHHHHT--

Radius of gyration: 26.58 Å; chains: 1; bounding box: 56×31×78 Å